Protein AF-A0A2N0NQH2-F1 (afdb_monomer_lite)

Structure (mmCIF, N/CA/C/O backbone):
data_AF-A0A2N0NQH2-F1
#
_entry.id   AF-A0A2N0NQH2-F1
#
loop_
_atom_site.group_PDB
_atom_site.id
_atom_site.type_symbol
_atom_site.label_atom_id
_atom_site.label_alt_id
_atom_site.label_comp_id
_atom_site.label_asym_id
_atom_site.label_entity_id
_atom_site.label_seq_id
_atom_site.pdbx_PDB_ins_code
_atom_site.Cartn_x
_atom_site.Cartn_y
_atom_site.Cartn_z
_atom_site.occupancy
_atom_site.B_iso_or_equiv
_atom_site.auth_seq_id
_atom_site.auth_comp_id
_atom_site.auth_asym_id
_atom_site.auth_atom_id
_atom_site.pdbx_PDB_model_num
ATOM 1 N N . MET A 1 1 ? 4.386 10.283 -20.785 1.00 58.44 1 MET A N 1
ATOM 2 C CA . MET A 1 1 ? 3.524 10.180 -19.587 1.00 58.44 1 MET A CA 1
ATOM 3 C C . MET A 1 1 ? 4.101 11.120 -18.541 1.00 58.44 1 MET A C 1
ATOM 5 O O . MET A 1 1 ? 5.302 11.043 -18.322 1.00 58.44 1 MET A O 1
ATOM 9 N N . TYR A 1 2 ? 3.317 12.039 -17.970 1.00 72.25 2 TYR A N 1
ATOM 10 C CA . TYR A 1 2 ? 3.808 12.890 -16.878 1.00 72.25 2 TYR A CA 1
ATOM 11 C C . TYR A 1 2 ? 3.904 12.069 -15.588 1.00 72.25 2 TYR A C 1
ATOM 13 O O . TYR A 1 2 ? 3.064 11.202 -15.355 1.00 72.25 2 TYR A O 1
ATOM 21 N N . TRP A 1 3 ? 4.909 12.346 -14.755 1.00 68.00 3 TRP A N 1
ATOM 22 C CA . TRP A 1 3 ? 5.154 11.607 -13.510 1.00 68.00 3 TRP A CA 1
ATOM 23 C C . TRP A 1 3 ? 3.918 11.568 -12.599 1.00 68.00 3 TRP A C 1
ATOM 25 O O . TRP A 1 3 ? 3.454 10.492 -12.241 1.00 68.00 3 TRP A O 1
ATOM 35 N N . GLN A 1 4 ? 3.284 12.721 -12.371 1.00 75.88 4 GLN A N 1
ATOM 36 C CA . GLN A 1 4 ? 2.047 12.823 -11.582 1.00 75.88 4 GLN A CA 1
ATOM 37 C C . GLN A 1 4 ? 0.885 11.995 -12.153 1.00 75.88 4 GLN A C 1
ATOM 39 O O . GLN A 1 4 ? 0.034 11.510 -11.405 1.00 75.88 4 GLN A O 1
ATOM 44 N N . SER A 1 5 ? 0.835 11.804 -13.476 1.00 83.94 5 SER A N 1
ATOM 45 C CA . SER A 1 5 ? -0.167 10.936 -14.104 1.00 83.94 5 SER A CA 1
ATOM 46 C C . SER A 1 5 ? 0.077 9.466 -13.775 1.00 83.94 5 SER A C 1
ATOM 48 O O . SER A 1 5 ? -0.884 8.716 -13.635 1.00 83.94 5 SER A O 1
ATOM 50 N N . TRP A 1 6 ? 1.339 9.055 -13.627 1.00 86.69 6 TRP A N 1
ATOM 51 C CA . TRP A 1 6 ? 1.691 7.693 -13.238 1.00 86.69 6 TRP A CA 1
ATOM 52 C C . TRP A 1 6 ? 1.373 7.422 -11.763 1.00 86.69 6 TRP A C 1
ATOM 54 O O . TRP A 1 6 ? 0.714 6.431 -11.466 1.00 86.69 6 TRP A O 1
ATOM 64 N N . GLU A 1 7 ? 1.717 8.341 -10.858 1.00 90.62 7 GLU A N 1
ATOM 65 C CA . GLU A 1 7 ? 1.366 8.235 -9.430 1.00 90.62 7 GLU A CA 1
ATOM 66 C C . GLU A 1 7 ? -0.152 8.147 -9.231 1.00 90.62 7 GLU A C 1
ATOM 68 O O . GLU A 1 7 ? -0.666 7.285 -8.515 1.00 90.62 7 GLU A O 1
ATOM 73 N N . THR A 1 8 ? -0.888 8.998 -9.951 1.00 92.12 8 THR A N 1
ATOM 74 C CA . THR A 1 8 ? -2.353 8.988 -9.944 1.00 92.12 8 THR A CA 1
ATOM 75 C C . THR A 1 8 ? -2.903 7.686 -10.520 1.00 92.12 8 THR A C 1
ATOM 77 O O . THR A 1 8 ? -3.860 7.139 -9.973 1.00 92.12 8 THR A O 1
ATOM 80 N N . PHE A 1 9 ? -2.317 7.161 -11.599 1.00 91.81 9 PHE A N 1
ATOM 81 C CA . PHE A 1 9 ? -2.718 5.871 -12.158 1.00 91.81 9 PHE A CA 1
ATOM 82 C C . PHE A 1 9 ? -2.536 4.741 -11.144 1.00 91.81 9 PHE A C 1
ATOM 84 O O . PHE A 1 9 ? -3.466 3.968 -10.942 1.00 91.81 9 PHE A O 1
ATOM 91 N N . VAL A 1 10 ? -1.381 4.662 -10.478 1.00 92.75 10 VAL A N 1
ATOM 92 C CA . VAL A 1 10 ? -1.093 3.619 -9.483 1.00 92.75 10 VAL A CA 1
ATOM 93 C C . VAL A 1 10 ? -2.084 3.675 -8.320 1.00 92.75 10 VAL A C 1
ATOM 95 O O . VAL A 1 10 ? -2.641 2.644 -7.938 1.00 92.75 10 VAL A O 1
ATOM 98 N N . ALA A 1 11 ? -2.388 4.875 -7.818 1.00 95.88 11 ALA A N 1
ATOM 99 C CA . ALA A 1 11 ? -3.385 5.041 -6.766 1.00 95.88 11 ALA A CA 1
ATOM 100 C C . ALA A 1 11 ? -4.794 4.606 -7.216 1.00 95.88 11 ALA A C 1
ATOM 102 O O . ALA A 1 11 ? -5.492 3.896 -6.489 1.00 95.88 11 ALA A O 1
ATOM 103 N N . ASN A 1 12 ? -5.197 4.979 -8.437 1.00 96.06 12 ASN A N 1
ATOM 104 C CA . ASN A 1 12 ? -6.470 4.547 -9.022 1.00 96.06 12 ASN A CA 1
ATOM 105 C C . ASN A 1 12 ? -6.514 3.043 -9.286 1.00 96.06 12 ASN A C 1
ATOM 107 O O . ASN A 1 12 ? -7.562 2.435 -9.100 1.00 96.06 12 ASN A O 1
ATOM 111 N N . TYR A 1 13 ? -5.399 2.433 -9.684 1.00 94.00 13 TYR A N 1
ATOM 112 C CA . TYR A 1 13 ? -5.308 0.994 -9.884 1.00 94.00 13 TYR A CA 1
ATOM 113 C C . TYR A 1 13 ? -5.584 0.241 -8.578 1.00 94.00 13 TYR A C 1
ATOM 115 O O . TYR A 1 13 ? -6.412 -0.669 -8.575 1.00 94.00 13 TYR A O 1
ATOM 123 N N . ASP A 1 14 ? -4.958 0.637 -7.463 1.00 95.94 14 ASP A N 1
ATOM 124 C CA . ASP A 1 14 ? -5.184 -0.030 -6.174 1.00 95.94 14 ASP A CA 1
ATOM 125 C C . ASP A 1 14 ? -6.637 0.139 -5.688 1.00 95.94 14 ASP A C 1
ATOM 127 O O . ASP A 1 14 ? -7.304 -0.837 -5.317 1.00 95.94 14 ASP A O 1
ATOM 131 N N . ALA A 1 15 ? -7.176 1.360 -5.776 1.00 97.88 15 ALA A N 1
ATOM 132 C CA . ALA A 1 15 ? -8.573 1.627 -5.440 1.00 97.88 15 ALA A CA 1
ATOM 133 C C . ALA A 1 15 ? -9.537 0.806 -6.315 1.00 97.88 15 ALA A C 1
ATOM 135 O O . ALA A 1 15 ? -10.421 0.123 -5.797 1.00 97.88 15 ALA A O 1
ATOM 136 N N . PHE A 1 16 ? -9.329 0.793 -7.635 1.00 96.44 16 PHE A N 1
ATOM 137 C CA . PHE A 1 16 ? -10.148 0.033 -8.578 1.00 96.44 16 PHE A CA 1
ATOM 138 C C . PHE A 1 16 ? -10.116 -1.469 -8.291 1.00 96.44 16 PHE A C 1
ATOM 140 O O . PHE A 1 16 ? -11.172 -2.089 -8.184 1.00 96.44 16 PHE A O 1
ATOM 147 N N . ARG A 1 17 ? -8.925 -2.065 -8.135 1.00 95.12 17 ARG A N 1
ATOM 148 C CA . ARG A 1 17 ? -8.773 -3.501 -7.843 1.00 95.12 17 ARG A CA 1
ATOM 149 C C . ARG A 1 17 ? -9.457 -3.879 -6.535 1.00 95.12 17 ARG A C 1
ATOM 151 O O . ARG A 1 17 ? -10.159 -4.886 -6.491 1.00 95.12 17 ARG A O 1
ATOM 158 N N . THR A 1 18 ? -9.292 -3.057 -5.501 1.00 97.56 18 THR A N 1
ATOM 159 C CA . THR A 1 18 ? -9.941 -3.253 -4.200 1.00 97.56 18 THR A CA 1
ATOM 160 C C . THR A 1 18 ? -11.460 -3.222 -4.337 1.00 97.56 18 THR A C 1
ATOM 162 O O . THR A 1 18 ? -12.135 -4.184 -3.974 1.00 97.56 18 THR A O 1
ATOM 165 N N . ASN A 1 19 ? -11.997 -2.157 -4.931 1.00 98.19 19 ASN A N 1
ATOM 166 C CA . ASN A 1 19 ? -13.440 -1.960 -5.056 1.00 98.19 19 ASN A CA 1
ATOM 167 C C . ASN A 1 19 ? -14.078 -2.998 -5.990 1.00 98.19 19 ASN A C 1
ATOM 169 O O . ASN A 1 19 ? -15.216 -3.407 -5.772 1.00 98.19 19 ASN A O 1
ATOM 173 N N . LEU A 1 20 ? -13.350 -3.473 -7.004 1.00 97.12 20 LEU A N 1
ATOM 174 C CA . LEU A 1 20 ? -13.797 -4.563 -7.867 1.00 97.12 20 LEU A CA 1
ATOM 175 C C . LEU A 1 20 ? -13.951 -5.873 -7.085 1.00 97.12 20 LEU A C 1
ATOM 177 O O . LEU A 1 20 ? -14.968 -6.541 -7.232 1.00 97.12 20 LEU A O 1
ATOM 181 N N . LEU A 1 21 ? -12.984 -6.233 -6.234 1.00 97.44 21 LEU A N 1
ATOM 182 C CA . LEU A 1 21 ? -13.085 -7.440 -5.405 1.00 97.44 21 LEU A CA 1
ATOM 183 C C . LEU A 1 21 ? -14.262 -7.356 -4.423 1.00 97.44 21 LEU A C 1
ATOM 185 O O . LEU A 1 21 ? -14.977 -8.344 -4.263 1.00 97.44 21 LEU A O 1
ATOM 189 N N . ILE A 1 22 ? -14.509 -6.177 -3.843 1.00 98.06 22 ILE A N 1
ATOM 190 C CA . ILE A 1 22 ? -15.685 -5.923 -2.995 1.00 98.06 22 ILE A CA 1
ATOM 191 C C . ILE A 1 22 ? -16.978 -6.126 -3.788 1.00 98.06 22 ILE A C 1
ATOM 193 O O . ILE A 1 22 ? -17.877 -6.827 -3.332 1.00 98.06 22 ILE A O 1
ATOM 197 N N . LYS A 1 23 ? -17.068 -5.578 -5.008 1.00 98.00 23 LYS A N 1
ATOM 198 C CA . LYS A 1 23 ? -18.230 -5.779 -5.894 1.00 98.00 23 LYS A CA 1
ATOM 199 C C . LYS A 1 23 ? -18.434 -7.241 -6.295 1.00 98.00 23 LYS A C 1
ATOM 201 O O . LYS A 1 23 ? -19.562 -7.640 -6.554 1.00 98.00 23 LYS A O 1
ATOM 206 N N . CYS A 1 24 ? -17.371 -8.041 -6.306 1.00 97.44 24 CYS A N 1
ATOM 207 C CA . CYS A 1 24 ? -17.444 -9.493 -6.469 1.00 97.44 24 CYS A CA 1
ATOM 208 C C . CYS A 1 24 ? -17.825 -10.241 -5.173 1.00 97.44 24 CYS A C 1
ATOM 210 O O . CYS A 1 24 ? -17.762 -11.468 -5.152 1.00 97.44 24 CYS A O 1
ATOM 212 N N . GLY A 1 25 ? -18.188 -9.536 -4.097 1.00 97.75 25 GLY A N 1
ATOM 213 C CA . GLY A 1 25 ? -18.639 -10.116 -2.831 1.00 97.75 25 GLY A CA 1
ATOM 214 C C . GLY A 1 25 ? -17.521 -10.528 -1.872 1.00 97.75 25 GLY A C 1
ATOM 215 O O . GLY A 1 25 ? -17.788 -11.263 -0.926 1.00 97.75 25 GLY A O 1
ATOM 216 N N . LYS A 1 26 ? -16.269 -10.102 -2.097 1.00 98.12 26 LYS A N 1
ATOM 217 C CA . LYS A 1 26 ? -15.165 -10.409 -1.177 1.00 98.12 26 LYS A CA 1
ATOM 218 C C . LYS A 1 26 ? -15.071 -9.390 -0.043 1.00 98.12 26 LYS A C 1
ATOM 220 O O . LYS A 1 26 ? -15.090 -8.186 -0.280 1.00 98.12 26 LYS A O 1
ATOM 225 N N . GLU A 1 27 ? -14.855 -9.887 1.171 1.00 97.81 27 GLU A N 1
ATOM 226 C CA . GLU A 1 27 ? -14.571 -9.072 2.364 1.00 97.81 27 GLU A CA 1
ATOM 227 C C . GLU A 1 27 ? -13.065 -8.942 2.647 1.00 97.81 27 GLU A C 1
ATOM 229 O O . GLU A 1 27 ? -12.618 -8.002 3.305 1.00 97.81 27 GLU A O 1
ATOM 234 N N . SER A 1 28 ? -12.263 -9.873 2.130 1.00 97.81 28 SER A N 1
ATOM 235 C CA . SER A 1 28 ? -10.810 -9.907 2.266 1.00 97.81 28 SER A CA 1
ATOM 236 C C . SER A 1 28 ? -10.139 -10.366 0.972 1.00 97.81 28 SER A C 1
ATOM 238 O O . SER A 1 28 ? -10.772 -10.929 0.074 1.00 97.81 28 SER A O 1
ATOM 240 N N . ALA A 1 29 ? -8.840 -10.101 0.859 1.00 97.50 29 ALA A N 1
ATOM 241 C CA . ALA A 1 29 ? -8.010 -10.646 -0.207 1.00 97.50 29 ALA A CA 1
ATOM 242 C C . ALA A 1 29 ? -6.554 -10.775 0.237 1.00 97.50 29 ALA A C 1
ATOM 244 O O . ALA A 1 29 ? -6.058 -9.983 1.046 1.00 97.50 29 ALA A O 1
ATOM 245 N N . ARG A 1 30 ? -5.840 -11.741 -0.342 1.00 97.12 30 ARG A N 1
ATOM 246 C CA . ARG A 1 30 ? -4.378 -11.804 -0.247 1.00 97.12 30 ARG A CA 1
ATOM 247 C C . ARG A 1 30 ? -3.737 -10.688 -1.066 1.00 97.12 30 ARG A C 1
ATOM 249 O O . ARG A 1 30 ? -4.285 -10.251 -2.081 1.00 97.12 30 ARG A O 1
ATOM 256 N N . LEU A 1 31 ? -2.529 -10.267 -0.688 1.00 96.94 31 LEU A N 1
ATOM 257 C CA . LEU A 1 31 ? -1.768 -9.303 -1.493 1.00 96.94 31 LEU A CA 1
ATOM 258 C C . LEU A 1 31 ? -1.501 -9.821 -2.912 1.00 96.94 31 LEU A C 1
ATOM 260 O O . LEU A 1 31 ? -1.540 -9.035 -3.852 1.00 96.94 31 LEU A O 1
ATOM 264 N N . SER A 1 32 ? -1.322 -11.132 -3.082 1.00 95.44 32 SER A N 1
ATOM 265 C CA . SER A 1 32 ? -1.230 -11.784 -4.399 1.00 95.44 32 SER A CA 1
ATOM 266 C C . SER A 1 32 ? -2.498 -11.667 -5.258 1.00 95.44 32 SER A C 1
ATOM 268 O O . SER A 1 32 ? -2.408 -11.691 -6.485 1.00 95.44 32 SER A O 1
ATOM 270 N N . GLU A 1 33 ? -3.679 -11.517 -4.653 1.00 95.00 33 GLU A N 1
ATOM 271 C CA . GLU A 1 33 ? -4.944 -11.320 -5.373 1.00 95.00 33 GLU A CA 1
ATOM 272 C C . GLU A 1 33 ? -5.182 -9.841 -5.718 1.00 95.00 33 GLU A C 1
ATOM 274 O O . GLU A 1 33 ? -5.645 -9.516 -6.822 1.00 95.00 33 GLU A O 1
ATOM 279 N N . LEU A 1 34 ? -4.841 -8.938 -4.789 1.00 94.44 34 LEU A N 1
ATOM 280 C CA . LEU A 1 34 ? -4.889 -7.487 -5.002 1.00 94.44 34 LEU A CA 1
ATOM 281 C C . LEU A 1 34 ? -3.919 -7.072 -6.116 1.00 94.44 34 LEU A C 1
ATOM 283 O O . LEU A 1 34 ? -4.319 -6.433 -7.094 1.00 94.44 34 LEU A O 1
ATOM 287 N N . TYR A 1 35 ? -2.672 -7.527 -6.008 1.00 93.19 35 TYR A N 1
ATOM 288 C CA . TYR A 1 35 ? -1.571 -7.258 -6.927 1.00 93.19 35 TYR A CA 1
ATOM 289 C C . TYR A 1 35 ? -1.274 -8.491 -7.782 1.00 93.19 35 TYR A C 1
ATOM 291 O O . TYR A 1 35 ? -0.248 -9.157 -7.641 1.00 93.19 35 TYR A O 1
ATOM 299 N N . ARG A 1 36 ? -2.218 -8.828 -8.665 1.00 89.38 36 ARG A N 1
ATOM 300 C CA . ARG A 1 36 ? -2.161 -10.061 -9.459 1.00 89.38 36 ARG A CA 1
ATOM 301 C C . ARG A 1 36 ? -0.852 -10.178 -10.247 1.00 89.38 36 ARG A C 1
ATOM 303 O O . ARG A 1 36 ? -0.494 -9.289 -11.012 1.00 89.38 36 ARG A O 1
ATOM 310 N N . GLY A 1 37 ? -0.176 -11.315 -10.086 1.00 87.19 37 GLY A N 1
ATOM 311 C CA . GLY A 1 37 ? 1.078 -11.623 -10.780 1.00 87.19 37 GLY A CA 1
ATOM 312 C C . GLY A 1 37 ? 2.300 -10.863 -10.257 1.00 87.19 37 GLY A C 1
ATOM 313 O O . GLY A 1 37 ? 3.350 -10.920 -10.890 1.00 87.19 37 GLY A O 1
ATOM 314 N N . THR A 1 38 ? 2.176 -10.156 -9.129 1.00 90.88 38 THR A N 1
ATOM 315 C CA . THR A 1 38 ? 3.311 -9.485 -8.493 1.00 90.88 38 THR A CA 1
ATOM 316 C C . THR A 1 38 ? 4.369 -10.497 -8.050 1.00 90.88 38 THR A C 1
ATOM 318 O O . THR A 1 38 ? 4.054 -11.585 -7.567 1.00 90.88 38 THR A O 1
ATOM 321 N N . HIS A 1 39 ? 5.633 -10.110 -8.172 1.00 92.56 39 HIS A N 1
ATOM 322 C CA . HIS A 1 39 ? 6.774 -10.853 -7.647 1.00 92.56 39 HIS A CA 1
ATOM 323 C C . HIS A 1 39 ? 7.050 -10.426 -6.205 1.00 92.56 39 HIS A C 1
ATOM 325 O O . HIS A 1 39 ? 6.882 -9.256 -5.866 1.00 92.56 39 HIS A O 1
ATOM 331 N N . GLY A 1 40 ? 7.473 -11.362 -5.360 1.00 94.69 40 GLY A N 1
ATOM 332 C CA . GLY A 1 40 ? 7.744 -11.131 -3.944 1.00 94.69 40 GLY A CA 1
ATOM 333 C C . GLY A 1 40 ? 7.889 -12.446 -3.188 1.00 94.69 40 GLY A C 1
ATOM 334 O O . GLY A 1 40 ? 7.708 -13.522 -3.760 1.00 94.69 40 GLY A O 1
ATOM 335 N N . THR A 1 41 ? 8.190 -12.373 -1.894 1.00 95.69 41 THR A N 1
ATOM 336 C CA . THR A 1 41 ? 8.255 -13.579 -1.061 1.00 95.69 41 THR A CA 1
ATOM 337 C C . THR A 1 41 ? 6.861 -14.157 -0.827 1.00 95.69 41 THR A C 1
ATOM 339 O O . THR A 1 41 ? 5.887 -13.418 -0.655 1.00 95.69 41 THR A O 1
ATOM 342 N N . GLN A 1 42 ? 6.764 -15.487 -0.748 1.00 95.00 42 GLN A N 1
ATOM 343 C CA . GLN A 1 42 ? 5.493 -16.175 -0.497 1.00 95.00 42 GLN A CA 1
ATOM 344 C C . GLN A 1 42 ? 4.828 -15.683 0.800 1.00 95.00 42 GLN A C 1
ATOM 346 O O . GLN A 1 42 ? 3.635 -15.396 0.821 1.00 95.00 42 GLN A O 1
ATOM 351 N N . SER A 1 43 ? 5.622 -15.463 1.855 1.00 94.50 43 SER A N 1
ATOM 352 C CA . SER A 1 43 ? 5.134 -14.930 3.131 1.00 94.50 43 SER A CA 1
ATOM 353 C C . SER A 1 43 ? 4.480 -13.555 3.015 1.00 94.50 43 SER A C 1
ATOM 355 O O . SER A 1 43 ? 3.550 -13.270 3.761 1.00 94.50 43 SER A O 1
ATOM 357 N N . THR A 1 44 ? 4.957 -12.693 2.111 1.00 96.00 44 THR A N 1
ATOM 358 C CA . THR A 1 44 ? 4.357 -11.373 1.878 1.00 96.00 44 THR A CA 1
ATOM 359 C C . THR A 1 44 ? 3.144 -11.479 0.956 1.00 96.00 44 THR A C 1
ATOM 361 O O . THR A 1 44 ? 2.124 -10.848 1.221 1.00 96.00 44 THR A O 1
ATOM 364 N N . LEU A 1 45 ? 3.211 -12.315 -0.082 1.00 96.31 45 LEU A N 1
ATOM 365 C CA . LEU A 1 45 ? 2.103 -12.578 -1.008 1.00 96.31 45 LEU A CA 1
ATOM 366 C C . LEU A 1 45 ? 0.866 -13.174 -0.320 1.00 96.31 45 LEU A C 1
ATOM 368 O O . LEU A 1 45 ? -0.259 -12.884 -0.738 1.00 96.31 45 LEU A O 1
ATOM 372 N N . ASP A 1 46 ? 1.073 -13.977 0.725 1.00 95.62 46 ASP A N 1
ATOM 373 C CA . ASP A 1 46 ? 0.018 -14.620 1.513 1.00 95.62 46 ASP A CA 1
ATOM 374 C C . ASP A 1 46 ? -0.574 -13.731 2.613 1.00 95.62 46 ASP A C 1
ATOM 376 O O . ASP A 1 46 ? -1.521 -14.143 3.286 1.00 95.62 46 ASP A O 1
ATOM 380 N N . ILE A 1 47 ? -0.069 -12.504 2.801 1.00 95.50 47 ILE A N 1
ATOM 381 C CA . ILE A 1 47 ? -0.681 -11.559 3.739 1.00 95.50 47 ILE A CA 1
ATOM 382 C C . ILE A 1 47 ? -2.103 -11.260 3.265 1.00 95.50 47 ILE A C 1
ATOM 384 O O . ILE A 1 47 ? -2.317 -10.700 2.191 1.00 95.50 47 ILE A O 1
ATOM 388 N N . GLU A 1 48 ? -3.073 -11.612 4.101 1.00 96.56 48 GLU A N 1
ATOM 389 C CA . GLU A 1 48 ? -4.486 -11.362 3.859 1.00 96.56 48 GLU A CA 1
ATOM 390 C C . GLU A 1 48 ? -4.946 -10.092 4.575 1.00 96.56 48 GLU A C 1
ATOM 392 O O . GLU A 1 48 ? -4.685 -9.892 5.771 1.00 96.56 48 GLU A O 1
ATOM 397 N N . VAL A 1 49 ? -5.644 -9.231 3.839 1.00 96.94 49 VAL A N 1
ATOM 398 C CA . VAL A 1 49 ? -6.143 -7.945 4.325 1.00 96.94 49 VAL A CA 1
ATOM 399 C C . VAL A 1 49 ? -7.640 -7.810 4.128 1.00 96.94 49 VAL A C 1
ATOM 401 O O . VAL A 1 49 ? -8.195 -8.294 3.145 1.00 96.94 49 VAL A O 1
ATOM 404 N N . GLU A 1 50 ? -8.277 -7.116 5.064 1.00 97.31 50 GLU A N 1
ATOM 405 C CA . GLU A 1 50 ? -9.667 -6.689 4.939 1.00 97.31 50 GLU A CA 1
ATOM 406 C C . GLU A 1 50 ? -9.790 -5.679 3.795 1.00 97.31 50 GLU A C 1
ATOM 408 O O . GLU A 1 50 ? -8.955 -4.776 3.639 1.00 97.31 50 GLU A O 1
ATOM 413 N N . LEU A 1 51 ? -10.841 -5.838 2.998 1.00 97.62 51 LEU A N 1
ATOM 414 C CA . LEU A 1 51 ? -11.198 -4.917 1.938 1.00 97.62 51 LEU A CA 1
ATOM 415 C C . LEU A 1 51 ? -12.123 -3.842 2.505 1.00 97.62 51 LEU A C 1
ATOM 417 O O . LEU A 1 51 ? -13.118 -4.120 3.168 1.00 97.62 51 LEU A O 1
ATOM 421 N N . LYS A 1 52 ? -11.775 -2.591 2.227 1.00 96.62 52 LYS A N 1
ATOM 422 C CA . LYS A 1 52 ? -12.627 -1.426 2.438 1.00 96.62 52 LYS A CA 1
ATOM 423 C C . LYS A 1 52 ? -12.767 -0.708 1.115 1.00 96.62 52 LYS A C 1
ATOM 425 O O . LYS A 1 52 ? -11.826 -0.734 0.326 1.00 96.62 52 LYS A O 1
ATOM 430 N N . GLU A 1 53 ? -13.911 -0.080 0.885 1.00 97.25 53 GLU A N 1
ATOM 431 C CA . GLU A 1 53 ? -14.061 0.778 -0.282 1.00 97.25 53 GLU A CA 1
ATOM 432 C C . GLU A 1 53 ? -13.054 1.929 -0.196 1.00 97.25 53 GLU A C 1
ATOM 434 O O . GLU A 1 53 ? -12.893 2.554 0.855 1.00 97.25 53 GLU A O 1
ATOM 439 N N . LEU A 1 54 ? -12.327 2.146 -1.291 1.00 97.81 54 LEU A N 1
ATOM 440 C CA . LEU A 1 54 ? -11.265 3.138 -1.372 1.00 97.81 54 LEU A CA 1
ATOM 441 C C . LEU A 1 54 ? -11.627 4.238 -2.360 1.00 97.81 54 LEU A C 1
ATOM 443 O O . LEU A 1 54 ? -11.983 3.965 -3.509 1.00 97.81 54 LEU A O 1
ATOM 447 N N . SER A 1 55 ? -11.430 5.480 -1.933 1.00 96.69 55 SER A N 1
ATOM 448 C CA . SER A 1 55 ? -11.295 6.637 -2.817 1.00 96.69 55 SER A CA 1
ATOM 449 C C . SER A 1 55 ? -9.825 7.001 -3.031 1.00 96.69 55 SER A C 1
ATOM 451 O O . SER A 1 55 ? -8.939 6.565 -2.297 1.00 96.69 55 SER A O 1
ATOM 453 N N . VAL A 1 56 ? -9.548 7.809 -4.055 1.00 96.75 56 VAL A N 1
ATOM 454 C CA . VAL A 1 56 ? -8.211 8.360 -4.307 1.00 96.75 56 VAL A CA 1
ATOM 455 C C . VAL A 1 56 ? -8.208 9.841 -3.966 1.00 96.75 56 VAL A C 1
ATOM 457 O O . VAL A 1 56 ? -9.104 10.577 -4.381 1.00 96.75 56 VAL A O 1
ATOM 460 N N . CYS A 1 57 ? -7.182 10.299 -3.255 1.00 94.19 57 CYS A N 1
ATOM 461 C CA . CYS A 1 57 ? -6.967 11.722 -3.013 1.00 94.19 57 CYS A CA 1
ATOM 462 C C . CYS A 1 57 ? -5.487 12.098 -3.137 1.00 94.19 57 CYS A C 1
ATOM 464 O O . CYS A 1 57 ? -4.599 11.253 -3.056 1.00 94.19 57 CYS A O 1
ATOM 466 N N . CYS A 1 58 ? -5.222 13.384 -3.362 1.00 94.12 58 CYS A N 1
ATOM 467 C CA . CYS A 1 58 ? -3.867 13.923 -3.440 1.00 94.12 58 CYS A CA 1
ATOM 468 C C . CYS A 1 58 ? -3.593 14.778 -2.208 1.00 94.12 58 CYS A C 1
ATOM 470 O O . CYS A 1 58 ? -4.303 15.762 -1.982 1.00 94.12 58 CYS A O 1
ATOM 472 N N . ALA A 1 59 ? -2.554 14.431 -1.456 1.00 94.31 59 ALA A N 1
ATOM 473 C CA . ALA A 1 59 ? -2.097 15.224 -0.330 1.00 94.31 59 ALA A CA 1
ATOM 474 C C . ALA A 1 59 ? -1.368 16.490 -0.805 1.00 94.31 59 ALA A C 1
ATOM 476 O O . ALA A 1 59 ? -0.623 16.478 -1.786 1.00 94.31 59 ALA A O 1
ATOM 477 N N . LYS A 1 60 ? -1.568 17.596 -0.084 1.00 91.94 60 LYS A N 1
ATOM 478 C CA . LYS A 1 60 ? -0.797 18.831 -0.274 1.00 91.94 60 LYS A CA 1
ATOM 479 C C . LYS A 1 60 ? 0.578 18.739 0.395 1.00 91.94 60 LYS A C 1
ATOM 481 O O . LYS A 1 60 ? 1.557 19.255 -0.135 1.00 91.94 60 LYS A O 1
ATOM 486 N N . GLN A 1 61 ? 0.641 18.113 1.567 1.00 92.50 61 GLN A N 1
ATOM 487 C CA . GLN A 1 61 ? 1.858 17.929 2.354 1.00 92.50 61 GLN A CA 1
ATOM 488 C C . GLN A 1 61 ? 2.611 16.667 1.920 1.00 92.50 61 GLN A C 1
ATOM 490 O O . GLN A 1 61 ? 2.030 15.727 1.379 1.00 92.50 61 GLN A O 1
ATOM 495 N N . GLN A 1 62 ? 3.908 16.635 2.216 1.00 90.12 62 GLN A N 1
ATOM 496 C CA . GLN A 1 62 ? 4.752 15.463 2.011 1.00 90.12 62 GLN A CA 1
ATOM 497 C C . GLN A 1 62 ? 4.647 14.531 3.222 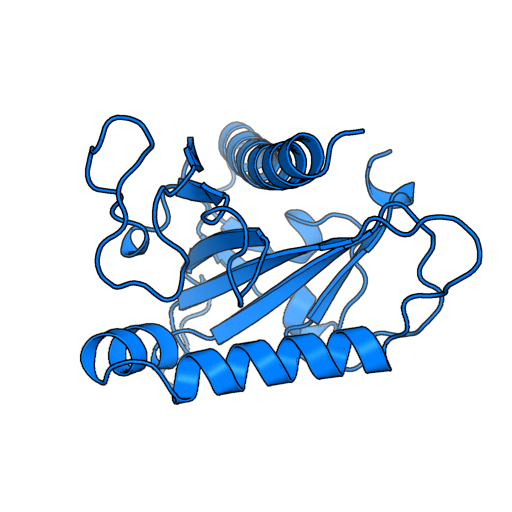1.00 90.12 62 GLN A C 1
ATOM 499 O O . GLN A 1 62 ? 4.945 14.914 4.352 1.00 90.12 62 GLN A O 1
ATOM 504 N N . PHE A 1 63 ? 4.227 13.294 2.990 1.00 87.62 63 PHE A N 1
ATOM 505 C CA . PHE A 1 63 ? 4.261 12.225 3.980 1.00 87.62 63 PHE A CA 1
ATOM 506 C C . PHE A 1 63 ? 5.726 11.776 4.190 1.00 87.62 63 PHE A C 1
ATOM 508 O O . PHE A 1 63 ? 6.452 11.678 3.195 1.00 87.62 63 PHE A O 1
ATOM 515 N N . PRO A 1 64 ? 6.199 11.485 5.426 1.00 87.12 64 PRO A N 1
ATOM 516 C CA . PRO A 1 64 ? 5.441 11.266 6.660 1.00 87.12 64 PRO A CA 1
ATOM 517 C C . PRO A 1 64 ? 4.931 12.571 7.275 1.00 87.12 64 PRO A C 1
ATOM 519 O O . PRO A 1 64 ? 5.724 13.424 7.658 1.00 87.12 64 PRO A O 1
ATOM 522 N N . CYS A 1 65 ? 3.618 12.687 7.468 1.00 87.06 65 CYS A N 1
ATOM 523 C CA . CYS A 1 65 ? 3.006 13.809 8.172 1.00 87.06 65 CYS A CA 1
ATOM 524 C C . CYS A 1 65 ? 1.831 13.317 9.023 1.00 87.06 65 CYS A C 1
ATOM 526 O O . CYS A 1 65 ? 1.143 12.366 8.655 1.00 87.06 65 CYS A O 1
ATOM 528 N N . VAL A 1 66 ? 1.620 13.949 10.180 1.00 84.31 66 VAL A N 1
ATOM 529 C CA . VAL A 1 66 ? 0.475 13.639 11.050 1.00 84.31 66 VAL A CA 1
ATOM 530 C C . VAL A 1 66 ? -0.811 14.147 10.409 1.00 84.31 66 VAL A C 1
ATOM 532 O O . VAL A 1 66 ? -1.783 13.402 10.316 1.00 84.31 66 VAL A O 1
ATOM 535 N N . GLU A 1 67 ? -0.788 15.395 9.952 1.00 90.94 67 GLU A N 1
ATOM 536 C CA . GLU A 1 67 ? -1.936 16.091 9.387 1.00 90.94 67 GLU A CA 1
ATOM 537 C C . GLU A 1 67 ? -1.733 16.236 7.883 1.00 90.94 67 GLU A C 1
ATOM 539 O O . GLU A 1 67 ? -0.800 16.894 7.417 1.00 90.94 67 GLU A O 1
ATOM 544 N N . LEU A 1 68 ? -2.596 15.575 7.122 1.00 92.69 68 LEU A N 1
ATOM 545 C CA . LEU A 1 68 ? -2.636 15.680 5.673 1.00 92.69 68 LEU A CA 1
ATOM 546 C C . LEU A 1 68 ? -3.922 16.387 5.283 1.00 92.69 68 LEU A C 1
ATOM 548 O O . LEU A 1 68 ? -4.978 16.108 5.845 1.00 92.69 68 LEU A O 1
ATOM 552 N N . THR A 1 69 ? -3.835 17.274 4.303 1.00 94.69 69 THR A N 1
ATOM 553 C CA . THR A 1 69 ? -4.998 17.895 3.683 1.00 94.69 69 THR A CA 1
ATOM 554 C C . THR A 1 69 ? -4.978 17.673 2.184 1.00 94.69 69 THR A C 1
ATOM 556 O O . THR A 1 69 ? -3.909 17.579 1.573 1.00 94.69 69 THR A O 1
ATOM 559 N N . ASP A 1 70 ? -6.156 17.641 1.574 1.00 92.56 70 ASP A N 1
ATOM 560 C CA . ASP A 1 70 ? -6.282 17.594 0.123 1.00 92.56 70 ASP A CA 1
ATOM 561 C C . ASP A 1 70 ? -5.977 18.963 -0.523 1.00 92.56 70 ASP A C 1
ATOM 563 O O . ASP A 1 70 ? -5.655 19.955 0.144 1.00 92.56 70 ASP A O 1
ATOM 567 N N . LYS A 1 71 ? -6.093 19.040 -1.853 1.00 87.25 71 LYS A N 1
ATOM 568 C CA . LYS A 1 71 ? -5.909 20.290 -2.615 1.00 87.25 71 LYS A CA 1
ATOM 569 C C . LYS A 1 71 ? -6.938 21.381 -2.278 1.00 87.25 71 LYS A C 1
ATOM 571 O O . LYS A 1 71 ? -6.675 22.549 -2.547 1.00 87.25 71 LYS A O 1
ATOM 576 N N . LYS A 1 72 ? -8.087 21.015 -1.704 1.00 90.94 72 LYS A N 1
ATOM 577 C CA . LYS A 1 72 ? -9.144 21.924 -1.236 1.00 90.94 72 LYS A CA 1
ATOM 578 C C . LYS A 1 72 ? -8.992 22.271 0.254 1.00 90.94 72 LYS A C 1
ATOM 580 O O . LYS A 1 72 ? -9.826 22.986 0.791 1.00 90.94 72 LYS A O 1
ATOM 585 N N . SER A 1 73 ? -7.908 21.831 0.897 1.00 91.56 73 SER A N 1
ATOM 586 C CA . SER A 1 73 ? -7.629 21.998 2.329 1.00 91.56 73 SER A CA 1
ATOM 587 C C . SER A 1 73 ? -8.576 21.232 3.264 1.00 91.56 73 SER A C 1
ATOM 589 O O . SER A 1 73 ? -8.647 21.546 4.450 1.00 91.56 73 SER A O 1
ATOM 591 N N . ASN A 1 74 ? -9.260 20.196 2.772 1.00 93.69 74 ASN A N 1
ATOM 592 C CA . ASN A 1 74 ? -10.002 19.275 3.632 1.00 93.69 74 ASN A CA 1
ATOM 593 C C . ASN A 1 74 ? -9.036 18.301 4.308 1.00 93.69 74 ASN A C 1
ATOM 595 O O . ASN A 1 74 ? -8.106 17.813 3.666 1.00 93.69 74 ASN A O 1
ATOM 599 N N . SER A 1 75 ? -9.272 17.982 5.580 1.00 94.75 75 SER A N 1
ATOM 600 C CA . SER A 1 75 ? -8.467 17.003 6.320 1.00 94.75 75 SER A CA 1
ATOM 601 C C . SER A 1 75 ? -8.606 15.592 5.733 1.00 94.75 75 SER A C 1
ATOM 603 O O . SER A 1 75 ? -9.712 15.142 5.435 1.00 94.75 75 SER A O 1
ATOM 605 N N . ILE A 1 76 ? -7.483 14.887 5.593 1.00 94.19 76 ILE A N 1
ATOM 606 C CA . ILE A 1 76 ? -7.405 13.495 5.142 1.00 94.19 76 ILE A CA 1
ATOM 607 C C . ILE A 1 76 ? -7.089 12.611 6.352 1.00 94.19 76 ILE A C 1
ATOM 609 O O . ILE A 1 76 ? -5.958 12.583 6.845 1.00 94.19 76 ILE A O 1
ATOM 613 N N . ASP A 1 77 ? -8.068 11.816 6.788 1.00 93.62 77 ASP A N 1
ATOM 614 C CA . ASP A 1 77 ? -7.853 10.770 7.793 1.00 93.62 77 ASP A CA 1
ATOM 615 C C . ASP A 1 77 ? -7.274 9.505 7.144 1.00 93.62 77 ASP A C 1
ATOM 617 O O . ASP A 1 77 ? -7.948 8.504 6.889 1.00 93.62 77 ASP A O 1
ATOM 621 N N . TRP A 1 78 ? -5.979 9.565 6.855 1.00 93.06 78 TRP A N 1
ATOM 622 C CA . TRP A 1 78 ? -5.244 8.471 6.227 1.00 93.06 78 TRP A CA 1
ATOM 623 C C . TRP A 1 78 ? -5.164 7.212 7.103 1.00 93.06 78 TRP A C 1
ATOM 625 O O . TRP A 1 78 ? -4.947 6.111 6.595 1.00 93.06 78 TRP A O 1
ATOM 635 N N . VAL A 1 79 ? -5.377 7.341 8.419 1.00 92.88 79 VAL A N 1
ATOM 636 C CA . VAL A 1 79 ? -5.305 6.233 9.380 1.00 92.88 79 VAL A CA 1
ATOM 637 C C . VAL A 1 79 ? -6.497 5.283 9.261 1.00 92.88 79 VAL A C 1
ATOM 639 O O . VAL A 1 79 ? -6.333 4.091 9.539 1.00 92.88 79 VAL A O 1
ATOM 642 N N . LYS A 1 80 ? -7.660 5.766 8.805 1.00 93.00 80 LYS A N 1
ATOM 643 C CA . LYS A 1 80 ? -8.857 4.934 8.583 1.00 93.00 80 LYS A CA 1
ATOM 644 C C . LYS A 1 80 ? -8.695 3.879 7.489 1.00 93.00 80 LYS A C 1
ATOM 646 O O . LYS A 1 80 ? -9.398 2.862 7.530 1.00 93.00 80 LYS A O 1
ATOM 651 N N . GLY A 1 81 ? -7.764 4.099 6.555 1.00 94.38 81 GLY A N 1
ATOM 652 C CA . GLY A 1 81 ? -7.515 3.188 5.436 1.00 94.38 81 GLY A CA 1
ATOM 653 C C . GLY A 1 81 ? -8.639 3.176 4.396 1.00 94.38 81 GLY A C 1
ATOM 654 O O . GLY A 1 81 ? -8.909 2.136 3.816 1.00 94.38 81 GLY A O 1
ATOM 655 N N . GLU A 1 82 ? -9.321 4.309 4.213 1.00 95.75 82 GLU A N 1
ATOM 656 C CA . GLU A 1 82 ? -10.425 4.502 3.248 1.00 95.75 82 GLU A CA 1
ATOM 657 C C . GLU A 1 82 ? -9.968 5.261 1.990 1.00 95.75 82 GLU A C 1
ATOM 659 O O . GLU A 1 82 ? -10.740 5.494 1.066 1.00 95.75 82 GLU A O 1
ATOM 664 N N . ASN A 1 83 ? -8.697 5.668 1.950 1.00 96.25 83 ASN A N 1
ATOM 665 C CA . ASN A 1 83 ? -8.129 6.426 0.847 1.00 96.25 83 ASN A CA 1
ATOM 666 C C . ASN A 1 83 ? -6.787 5.839 0.423 1.00 96.25 83 ASN A C 1
ATOM 668 O O . ASN A 1 83 ? -5.938 5.563 1.275 1.00 96.25 83 ASN A O 1
ATOM 672 N N . VAL A 1 84 ? -6.579 5.734 -0.888 1.00 97.12 84 VAL A N 1
ATOM 673 C CA . VAL A 1 84 ? -5.236 5.671 -1.465 1.00 97.12 84 VAL A CA 1
ATOM 674 C C . VAL A 1 84 ? -4.775 7.102 -1.701 1.00 97.12 84 VAL A C 1
ATOM 676 O O . VAL A 1 84 ? -5.432 7.875 -2.402 1.00 97.12 84 VAL A O 1
ATOM 679 N N . ILE A 1 85 ? -3.666 7.474 -1.075 1.00 96.12 85 ILE A N 1
ATOM 680 C CA . ILE A 1 85 ? -3.212 8.860 -1.024 1.00 96.12 85 ILE A CA 1
ATOM 681 C C . ILE A 1 85 ? -2.004 9.006 -1.927 1.00 96.12 85 ILE A C 1
ATOM 683 O O . ILE A 1 85 ? -0.958 8.431 -1.642 1.00 96.12 85 ILE A O 1
ATOM 687 N N . VAL A 1 86 ? -2.143 9.802 -2.985 1.00 95.25 86 VAL A N 1
ATOM 688 C CA . VAL A 1 86 ? -1.005 10.298 -3.764 1.00 95.25 86 VAL A CA 1
ATOM 689 C C . VAL A 1 86 ? -0.282 11.334 -2.912 1.00 95.25 86 VAL A C 1
ATOM 691 O O . VAL A 1 86 ? -0.904 12.276 -2.408 1.00 95.25 86 VAL A O 1
ATOM 694 N N . ASN A 1 87 ? 1.013 11.132 -2.707 1.00 92.19 87 ASN A N 1
ATOM 695 C CA . ASN A 1 87 ? 1.824 11.951 -1.823 1.00 92.19 87 ASN A CA 1
ATOM 696 C C . ASN A 1 87 ? 2.052 13.356 -2.411 1.00 92.19 87 ASN A C 1
ATOM 698 O O . ASN A 1 87 ? 1.906 13.585 -3.612 1.00 92.19 87 ASN A O 1
ATOM 702 N N . GLY A 1 88 ? 2.395 14.319 -1.555 1.00 85.38 88 GLY A N 1
ATOM 703 C CA . GLY A 1 88 ? 2.725 15.669 -1.997 1.00 85.38 88 GLY A CA 1
ATOM 704 C C . GLY A 1 88 ? 3.956 15.681 -2.906 1.00 85.38 88 GLY A C 1
ATOM 705 O O . GLY A 1 88 ? 4.915 14.939 -2.685 1.00 85.38 88 GLY A O 1
ATOM 706 N N . THR A 1 89 ? 3.947 16.557 -3.914 1.00 80.12 89 THR A N 1
ATOM 707 C CA . THR A 1 89 ? 5.051 16.712 -4.873 1.00 80.12 89 THR A CA 1
ATOM 708 C C . THR A 1 89 ? 6.401 16.839 -4.161 1.00 80.12 89 THR A C 1
ATOM 710 O O . THR A 1 89 ? 6.524 17.553 -3.162 1.00 80.12 89 THR A O 1
ATOM 713 N N . SER A 1 90 ? 7.424 16.176 -4.705 1.00 73.88 90 SER A N 1
ATOM 714 C CA . SER A 1 90 ? 8.799 16.172 -4.182 1.00 73.88 90 SER A CA 1
ATOM 715 C C . SER A 1 90 ? 8.959 15.538 -2.795 1.00 73.88 90 SER A C 1
ATOM 717 O O . SER A 1 90 ? 9.950 15.813 -2.115 1.00 73.88 90 SER A O 1
ATOM 719 N N . ALA A 1 91 ? 8.007 14.711 -2.351 1.00 71.44 91 ALA A N 1
ATOM 720 C CA . ALA A 1 91 ? 8.143 13.988 -1.095 1.00 71.44 91 ALA A CA 1
ATOM 721 C C . ALA A 1 91 ? 9.411 13.124 -1.077 1.00 71.44 91 ALA A C 1
ATOM 723 O O . ALA A 1 91 ? 9.742 12.426 -2.032 1.00 71.44 91 ALA A O 1
ATOM 724 N N . LEU A 1 92 ? 10.105 13.133 0.063 1.00 65.50 92 LEU A N 1
ATOM 725 C CA . LEU A 1 92 ? 11.278 12.282 0.291 1.00 65.50 92 LEU A CA 1
ATOM 726 C C . LEU A 1 92 ? 10.917 10.792 0.421 1.00 65.50 92 LEU A C 1
ATOM 728 O O . LEU A 1 92 ? 11.815 9.940 0.380 1.00 65.50 92 LEU A O 1
ATOM 732 N N . TRP A 1 93 ? 9.629 10.492 0.616 1.00 77.81 93 TRP A N 1
ATOM 733 C CA . TRP A 1 93 ? 9.111 9.147 0.833 1.00 77.81 93 TRP A CA 1
ATOM 734 C C . TRP A 1 93 ? 8.612 8.486 -0.469 1.00 77.81 93 TRP A C 1
ATOM 736 O O . TRP A 1 93 ? 9.293 8.578 -1.491 1.00 77.81 93 TRP A O 1
ATOM 746 N N . GLU A 1 94 ? 7.520 7.720 -0.408 1.00 8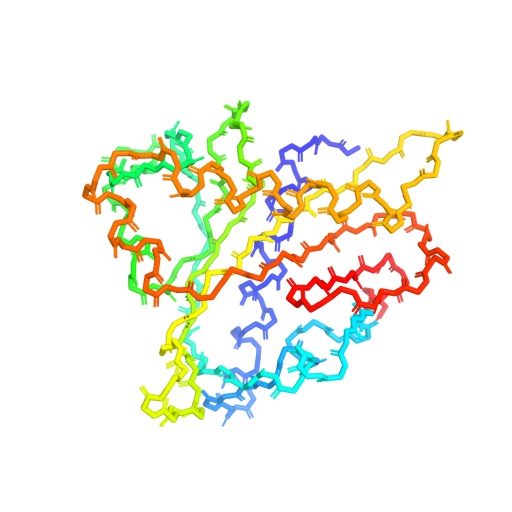3.50 94 GLU A N 1
ATOM 747 C CA . GLU A 1 94 ? 6.930 7.004 -1.546 1.00 83.50 94 GLU A CA 1
ATOM 748 C C . GLU A 1 94 ? 5.791 7.796 -2.184 1.00 83.50 94 GLU A C 1
ATOM 750 O O . GLU A 1 94 ? 5.241 8.714 -1.571 1.00 83.50 94 GLU A O 1
ATOM 755 N N . ASP A 1 95 ? 5.473 7.444 -3.424 1.00 90.62 95 ASP A N 1
ATOM 756 C CA . ASP A 1 95 ? 4.661 8.264 -4.323 1.00 90.62 95 ASP A CA 1
ATOM 757 C C . ASP A 1 95 ? 3.161 8.178 -4.011 1.00 90.62 95 ASP A C 1
ATOM 759 O O . ASP A 1 95 ? 2.425 9.154 -4.160 1.00 90.62 95 ASP A O 1
ATOM 763 N N . ALA A 1 96 ? 2.700 7.027 -3.517 1.00 94.94 96 ALA A N 1
ATOM 764 C CA . ALA A 1 96 ? 1.372 6.882 -2.933 1.00 94.94 96 ALA A CA 1
ATOM 765 C C . ALA A 1 96 ? 1.372 5.873 -1.777 1.00 94.94 96 ALA A C 1
ATOM 767 O O . ALA A 1 96 ? 2.326 5.118 -1.591 1.00 94.94 96 ALA A O 1
ATOM 768 N N . PHE A 1 97 ? 0.322 5.871 -0.957 1.00 95.94 97 PHE A N 1
ATOM 769 C CA . PHE A 1 97 ? 0.209 4.920 0.148 1.00 95.94 97 PHE A CA 1
ATOM 770 C C . PHE A 1 97 ? -1.234 4.677 0.599 1.00 95.94 97 PHE A C 1
ATOM 772 O O . PHE A 1 97 ? -2.131 5.490 0.373 1.00 95.94 97 PHE A O 1
ATOM 779 N N . VAL A 1 98 ? -1.443 3.553 1.288 1.00 97.19 98 VAL A N 1
ATOM 780 C CA . VAL A 1 98 ? -2.720 3.177 1.913 1.00 97.19 98 VAL A CA 1
ATOM 781 C C . VAL A 1 98 ? -2.486 2.320 3.158 1.00 97.19 98 VAL A C 1
ATOM 783 O O . VAL A 1 98 ? -1.548 1.522 3.223 1.00 97.19 98 VAL A O 1
ATOM 786 N N . ILE A 1 99 ? -3.347 2.460 4.166 1.00 96.56 99 ILE A N 1
ATOM 787 C CA . ILE A 1 99 ? -3.364 1.564 5.329 1.00 96.56 99 ILE A CA 1
ATOM 788 C C . ILE A 1 99 ? -4.400 0.472 5.120 1.00 96.56 99 ILE A C 1
ATOM 790 O O . ILE A 1 99 ? -5.537 0.753 4.755 1.00 96.56 99 ILE A O 1
ATOM 794 N N . ARG A 1 100 ? -4.032 -0.768 5.447 1.00 96.69 100 ARG A N 1
ATOM 795 C CA . ARG A 1 100 ? -4.961 -1.902 5.468 1.00 96.69 100 ARG A CA 1
ATOM 796 C C . ARG A 1 100 ? -4.866 -2.669 6.776 1.00 96.69 100 ARG A C 1
ATOM 798 O O . ARG A 1 100 ? -3.823 -2.689 7.433 1.00 96.69 100 ARG A O 1
ATOM 805 N N . LYS A 1 101 ? -5.966 -3.302 7.173 1.00 95.56 101 LYS A N 1
ATOM 806 C CA . LYS A 1 101 ? -6.028 -4.172 8.351 1.00 95.56 101 LYS A CA 1
ATOM 807 C C . LYS A 1 101 ? -5.814 -5.616 7.917 1.00 95.56 101 LYS A C 1
ATOM 809 O O . LYS A 1 101 ? -6.386 -6.039 6.920 1.00 95.56 101 LYS A O 1
ATOM 814 N N . LYS A 1 102 ? -4.996 -6.365 8.654 1.00 94.75 102 LYS A N 1
ATOM 815 C CA . LYS A 1 102 ? -4.820 -7.799 8.417 1.00 94.75 102 LYS A CA 1
ATOM 816 C C . LYS A 1 102 ? -6.011 -8.589 8.946 1.00 94.75 102 LYS A C 1
ATOM 818 O O . LYS A 1 102 ? -6.492 -8.299 10.047 1.00 94.75 102 LYS A O 1
ATOM 823 N N . VAL A 1 103 ? -6.393 -9.632 8.211 1.00 92.25 103 VAL A N 1
ATOM 824 C CA . VAL A 1 103 ? -7.381 -10.626 8.664 1.00 92.25 103 VAL A CA 1
ATOM 825 C C . VAL A 1 103 ? -6.778 -11.481 9.780 1.00 92.25 103 VAL A C 1
ATOM 827 O O . VAL A 1 103 ? -7.316 -11.568 10.884 1.00 92.25 103 VAL A O 1
ATOM 830 N N . GLN A 1 104 ? -5.593 -12.045 9.531 1.00 75.19 104 GLN A N 1
ATOM 831 C CA . GLN A 1 104 ? -4.897 -12.915 10.479 1.00 75.19 104 GLN A CA 1
ATOM 832 C C . GLN A 1 104 ? -4.204 -12.093 11.577 1.00 75.19 104 GLN A C 1
ATOM 834 O O . GLN A 1 104 ? -3.042 -11.691 11.470 1.00 75.19 104 GLN A O 1
ATOM 839 N N . ASN A 1 105 ? -4.938 -11.833 12.658 1.00 62.06 105 ASN A N 1
ATOM 840 C CA . ASN A 1 105 ? -4.439 -11.125 13.832 1.00 62.06 105 ASN A CA 1
ATOM 841 C C . ASN A 1 105 ? -3.892 -12.110 14.863 1.00 62.06 105 ASN A C 1
ATOM 843 O O . ASN A 1 105 ? -4.605 -12.544 15.763 1.00 62.06 105 ASN A O 1
ATOM 847 N N . ASN A 1 106 ? -2.605 -12.436 14.767 1.00 59.47 106 ASN A N 1
ATOM 848 C CA . ASN A 1 106 ? -1.915 -13.104 15.866 1.00 59.47 106 ASN A CA 1
ATOM 849 C C . ASN A 1 106 ? -1.334 -12.044 16.817 1.00 59.47 106 ASN A C 1
ATOM 851 O O . ASN A 1 106 ? -0.791 -11.049 16.339 1.00 59.47 106 ASN A O 1
ATOM 855 N N . LYS A 1 107 ? -1.404 -12.232 18.147 1.00 57.19 107 LYS A N 1
ATOM 856 C CA . LYS A 1 107 ? -0.984 -11.213 19.150 1.00 57.19 107 LYS A CA 1
ATOM 857 C C . LYS A 1 107 ? 0.459 -10.700 18.968 1.00 57.19 107 LYS A C 1
ATOM 859 O O . LYS A 1 107 ? 0.779 -9.619 19.449 1.00 57.19 107 LYS A O 1
ATOM 864 N N . LYS A 1 108 ? 1.319 -11.466 18.286 1.00 60.31 108 LYS A N 1
ATOM 865 C CA . LYS A 1 108 ? 2.718 -11.114 17.983 1.00 60.31 108 LYS A CA 1
ATOM 866 C C . LYS A 1 108 ? 2.890 -10.250 16.725 1.00 60.31 108 LYS A C 1
ATOM 868 O O . LYS A 1 108 ? 3.920 -9.600 16.581 1.00 60.31 108 LYS A O 1
ATOM 873 N N . ASN A 1 109 ? 1.904 -10.221 15.828 1.00 70.44 109 ASN A N 1
ATOM 874 C CA . ASN A 1 109 ? 2.009 -9.553 14.534 1.00 70.44 109 ASN A CA 1
ATOM 875 C C . ASN A 1 109 ? 1.291 -8.203 14.545 1.00 70.44 109 ASN A C 1
ATOM 877 O O . ASN A 1 109 ? 0.232 -8.031 15.148 1.00 70.44 109 ASN A O 1
ATOM 881 N N . LYS A 1 110 ? 1.858 -7.228 13.829 1.00 81.50 110 LYS A N 1
ATOM 882 C CA . LYS A 1 110 ? 1.235 -5.912 13.659 1.00 81.50 110 LYS A CA 1
ATOM 883 C C . LYS A 1 110 ? -0.110 -6.065 12.938 1.00 81.50 110 LYS A C 1
ATOM 885 O O . LYS A 1 110 ? -0.155 -6.610 11.836 1.00 81.50 110 LYS A O 1
ATOM 890 N N . LYS A 1 111 ? -1.179 -5.556 13.563 1.00 89.06 111 LYS A N 1
ATOM 891 C CA . LYS A 1 111 ? -2.576 -5.625 13.083 1.00 89.06 111 LYS A CA 1
ATOM 892 C C . LYS A 1 111 ? -2.806 -4.898 11.756 1.00 89.06 111 LYS A C 1
ATOM 894 O O . LYS A 1 111 ? -3.697 -5.258 10.992 1.00 89.06 111 LYS A O 1
ATOM 899 N N . TYR A 1 112 ? -2.021 -3.860 11.494 1.00 94.31 112 TYR A N 1
ATOM 900 C CA . TYR A 1 112 ? -2.157 -3.024 10.309 1.00 94.31 112 TYR A CA 1
ATOM 901 C C . TYR A 1 112 ? -0.907 -3.107 9.445 1.00 94.31 112 TYR A C 1
ATOM 903 O O . TYR A 1 112 ? 0.212 -3.216 9.957 1.00 94.31 112 TYR A O 1
ATOM 911 N N . ILE A 1 113 ? -1.108 -2.993 8.140 1.00 95.56 113 ILE A N 1
ATOM 912 C CA . ILE A 1 113 ? -0.047 -2.760 7.172 1.00 95.56 113 ILE A CA 1
ATOM 913 C C . ILE A 1 113 ? -0.176 -1.347 6.603 1.00 95.56 113 ILE A C 1
ATOM 915 O O . ILE A 1 113 ? -1.281 -0.836 6.426 1.00 95.56 113 ILE A O 1
ATOM 919 N N . LEU A 1 114 ? 0.963 -0.718 6.350 1.00 96.25 114 LEU A N 1
ATOM 920 C CA . LEU A 1 114 ? 1.093 0.488 5.552 1.00 96.25 114 LEU A CA 1
ATOM 921 C C . LEU A 1 114 ? 1.704 0.057 4.225 1.00 96.25 114 LEU A C 1
ATOM 923 O O . LEU A 1 114 ? 2.876 -0.315 4.177 1.00 96.25 114 LEU A O 1
ATOM 927 N N . ILE A 1 115 ? 0.887 0.058 3.180 1.00 96.88 115 ILE A N 1
ATOM 928 C CA . ILE A 1 115 ? 1.354 -0.200 1.828 1.00 96.88 115 ILE A CA 1
ATOM 929 C C . ILE A 1 115 ? 1.871 1.113 1.268 1.00 96.88 115 ILE A C 1
ATOM 931 O O . ILE A 1 115 ? 1.155 2.112 1.259 1.00 96.88 115 ILE A O 1
ATOM 935 N N . LEU A 1 116 ? 3.112 1.086 0.812 1.00 95.56 116 LEU A N 1
ATOM 936 C CA . LEU A 1 116 ? 3.784 2.191 0.171 1.00 95.56 116 LEU A CA 1
ATOM 937 C C . LEU A 1 116 ? 3.951 1.847 -1.308 1.00 95.56 116 LEU A C 1
ATOM 939 O O . LEU A 1 116 ? 4.672 0.911 -1.658 1.00 95.56 116 LEU A O 1
ATOM 943 N N . HIS A 1 117 ? 3.258 2.576 -2.172 1.00 95.06 117 HIS A N 1
ATOM 944 C CA . HIS A 1 117 ? 3.358 2.413 -3.612 1.00 95.06 117 HIS A CA 1
ATOM 945 C C . HIS A 1 117 ? 4.505 3.254 -4.142 1.00 95.06 117 HIS A C 1
ATOM 947 O O . HIS A 1 117 ? 4.538 4.473 -3.975 1.00 95.06 117 HIS A O 1
ATOM 953 N N . GLN A 1 118 ? 5.419 2.580 -4.820 1.00 90.88 118 GLN A N 1
ATOM 954 C CA . GLN A 1 118 ? 6.548 3.197 -5.471 1.00 90.88 118 GLN A CA 1
ATOM 955 C C . GLN A 1 118 ? 6.362 3.153 -6.981 1.00 90.88 118 GLN A C 1
ATOM 957 O O . GLN A 1 118 ? 6.313 2.091 -7.594 1.00 90.88 118 GLN A O 1
ATOM 962 N N . CYS A 1 119 ? 6.309 4.315 -7.597 1.00 89.19 119 CYS A N 1
ATOM 963 C CA . CYS A 1 119 ? 6.208 4.489 -9.026 1.00 89.19 119 CYS A CA 1
ATOM 964 C C . CYS A 1 119 ? 7.612 4.466 -9.631 1.00 89.19 119 CYS A C 1
ATOM 966 O O . CYS A 1 119 ? 8.494 5.211 -9.215 1.00 89.19 119 CYS A O 1
ATOM 968 N N . LYS A 1 120 ? 7.863 3.604 -10.621 1.00 86.06 120 LYS A N 1
ATOM 969 C CA . LYS A 1 120 ? 9.152 3.564 -11.323 1.00 86.06 120 LYS A CA 1
ATOM 970 C C . LYS A 1 120 ? 8.978 3.714 -12.823 1.00 86.06 120 LYS A C 1
ATOM 972 O O . LYS A 1 120 ? 8.497 2.823 -13.524 1.00 86.06 120 LYS A O 1
ATOM 977 N N . TYR A 1 121 ? 9.440 4.867 -13.294 1.00 71.50 121 TYR A N 1
ATOM 978 C CA . TYR A 1 121 ? 9.565 5.227 -14.696 1.00 71.50 121 TYR A CA 1
ATOM 979 C C . TYR A 1 121 ? 11.055 5.388 -15.001 1.00 71.50 121 TYR A C 1
ATOM 981 O O . TYR A 1 121 ? 11.662 6.365 -14.573 1.00 71.50 121 TYR A O 1
ATOM 989 N N . TYR A 1 122 ? 11.657 4.441 -15.717 1.00 67.25 122 TYR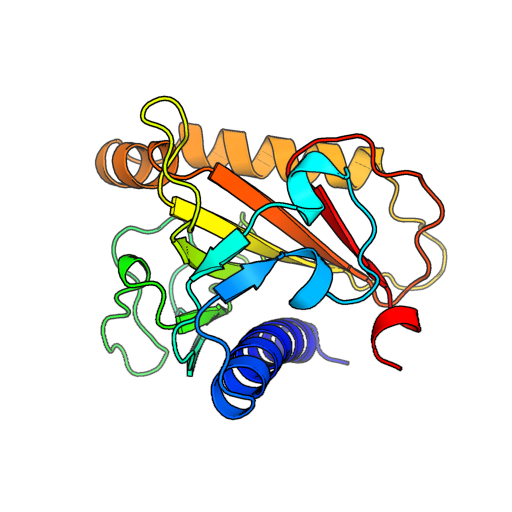 A N 1
ATOM 990 C CA . TYR A 1 122 ? 13.008 4.625 -16.247 1.00 67.25 122 TYR A CA 1
ATOM 991 C C . TYR A 1 122 ? 12.931 4.955 -17.738 1.00 67.25 122 TYR A C 1
ATOM 993 O O . TYR A 1 122 ? 12.171 4.339 -18.491 1.00 67.25 122 TYR A O 1
ATOM 1001 N N . LEU A 1 123 ? 13.715 5.950 -18.152 1.00 54.97 123 LEU A N 1
ATOM 1002 C CA . LEU A 1 123 ? 14.094 6.164 -19.548 1.00 54.97 123 LEU A CA 1
ATOM 1003 C C . LEU A 1 123 ? 15.206 5.156 -19.890 1.00 54.97 123 LEU A C 1
ATOM 1005 O O . LEU A 1 123 ? 15.921 4.698 -19.001 1.00 54.97 123 LEU A O 1
ATOM 1009 N N . SER A 1 124 ? 15.287 4.739 -21.151 1.00 56.47 124 SER A N 1
ATOM 1010 C CA . SER A 1 124 ? 16.119 3.617 -21.616 1.00 56.47 124 SER A CA 1
ATOM 1011 C C . SER A 1 124 ? 17.564 3.638 -21.096 1.00 56.47 124 SER A C 1
ATOM 1013 O O . SER A 1 124 ? 18.212 4.680 -21.148 1.00 56.47 124 SER A O 1
ATOM 1015 N N . GLY A 1 125 ? 18.088 2.471 -20.703 1.00 60.59 125 GLY A N 1
ATOM 1016 C CA . GLY A 1 125 ? 19.522 2.252 -20.454 1.00 60.59 125 GLY A CA 1
ATOM 1017 C C . GLY A 1 125 ? 19.928 2.029 -18.994 1.00 60.59 125 GLY A C 1
ATOM 1018 O O . GLY A 1 125 ? 21.069 1.649 -18.755 1.00 60.59 125 GLY A O 1
ATOM 1019 N N . MET A 1 126 ? 19.020 2.206 -18.028 1.00 66.50 126 MET A N 1
ATOM 1020 C CA . MET A 1 126 ? 19.269 1.870 -16.620 1.00 66.50 126 MET A CA 1
ATOM 1021 C C . MET A 1 126 ? 18.288 0.812 -16.120 1.00 66.50 126 MET A C 1
ATOM 1023 O O . MET A 1 126 ? 17.074 0.995 -16.205 1.00 66.50 126 MET A O 1
ATOM 1027 N N . TYR A 1 127 ? 18.833 -0.286 -15.597 1.00 74.88 127 TYR A N 1
ATOM 1028 C CA . TYR A 1 127 ? 18.073 -1.372 -14.988 1.00 74.88 127 TYR A CA 1
ATOM 1029 C C . TYR A 1 127 ? 17.849 -1.070 -13.509 1.00 74.88 127 TYR A C 1
ATOM 1031 O O . TYR A 1 127 ? 18.792 -0.748 -12.794 1.00 74.88 127 TYR A O 1
ATOM 1039 N N . TYR A 1 128 ? 16.601 -1.169 -13.057 1.00 83.81 128 TYR A N 1
ATOM 1040 C CA . TYR A 1 128 ? 16.288 -1.126 -11.632 1.00 83.81 128 TYR A CA 1
ATOM 1041 C C . TYR A 1 128 ? 16.519 -2.510 -11.042 1.00 83.81 128 TYR A C 1
ATOM 1043 O O . TYR A 1 128 ? 15.877 -3.464 -11.484 1.00 83.81 128 TYR A O 1
ATOM 1051 N N . THR A 1 129 ? 17.426 -2.615 -10.078 1.00 88.81 129 THR A N 1
ATOM 1052 C CA . THR A 1 129 ? 17.828 -3.901 -9.499 1.00 88.81 129 THR A CA 1
ATOM 1053 C C . THR A 1 129 ? 17.059 -4.219 -8.218 1.00 88.81 129 THR A C 1
ATOM 1055 O O . THR A 1 129 ? 16.454 -3.344 -7.585 1.00 88.81 129 THR A O 1
ATOM 1058 N N . ALA A 1 130 ? 17.110 -5.478 -7.782 1.00 90.25 130 ALA A N 1
ATOM 1059 C CA . ALA A 1 130 ? 16.633 -5.863 -6.455 1.00 90.25 130 ALA A CA 1
ATOM 1060 C C . ALA A 1 130 ? 17.380 -5.116 -5.341 1.00 90.25 130 ALA A C 1
ATOM 1062 O O . ALA A 1 130 ? 16.770 -4.759 -4.334 1.00 90.25 130 ALA A O 1
ATOM 1063 N N . GLU A 1 131 ? 18.666 -4.811 -5.525 1.00 90.62 131 GLU A N 1
ATOM 1064 C CA . GLU A 1 131 ? 19.439 -4.019 -4.568 1.00 90.62 131 GLU A CA 1
ATOM 1065 C C . GLU A 1 131 ? 18.907 -2.583 -4.449 1.00 90.62 131 GLU A C 1
ATOM 1067 O O . GLU A 1 131 ? 18.677 -2.103 -3.334 1.00 90.62 131 GLU A O 1
ATOM 1072 N N . ASP A 1 132 ? 18.626 -1.915 -5.571 1.00 89.62 132 ASP A N 1
ATOM 1073 C CA . ASP A 1 132 ? 18.037 -0.570 -5.570 1.00 89.62 132 ASP A CA 1
ATOM 1074 C C . ASP A 1 132 ? 16.679 -0.544 -4.862 1.00 89.62 132 ASP A C 1
ATOM 1076 O O . ASP A 1 132 ? 16.346 0.402 -4.134 1.00 89.62 132 ASP A O 1
ATOM 1080 N N . PHE A 1 133 ? 15.880 -1.591 -5.072 1.00 90.81 133 PHE A N 1
ATOM 1081 C CA . PHE A 1 133 ? 14.584 -1.740 -4.429 1.00 90.81 133 PHE A CA 1
ATOM 1082 C C . PHE A 1 133 ? 14.706 -1.962 -2.921 1.00 90.81 133 PHE A C 1
ATOM 1084 O O . PHE A 1 133 ? 14.073 -1.254 -2.132 1.00 90.81 133 PHE A O 1
ATOM 1091 N N . ASN A 1 134 ? 15.602 -2.855 -2.506 1.00 92.00 134 ASN A N 1
ATOM 1092 C CA . ASN A 1 134 ? 15.890 -3.129 -1.100 1.00 92.00 134 ASN A CA 1
ATOM 1093 C C . ASN A 1 134 ? 16.417 -1.889 -0.371 1.00 92.00 134 ASN A C 1
ATOM 1095 O O . ASN A 1 134 ? 15.989 -1.579 0.745 1.00 92.00 134 ASN A O 1
ATOM 1099 N N . ASN A 1 135 ? 17.307 -1.135 -1.017 1.00 91.56 135 ASN A N 1
ATOM 1100 C CA . ASN A 1 135 ? 17.836 0.111 -0.480 1.00 91.56 135 ASN A CA 1
ATOM 1101 C C . ASN A 1 135 ? 16.73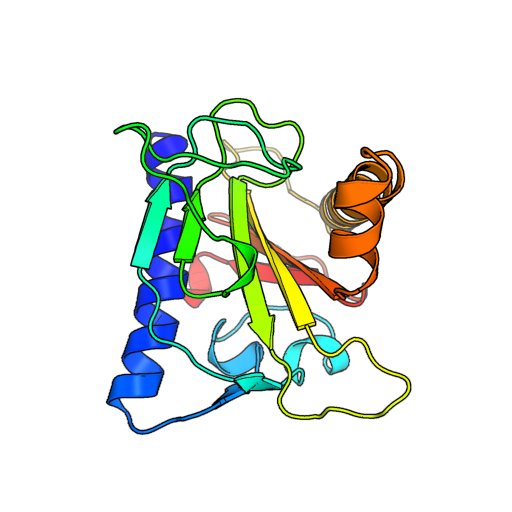8 1.156 -0.279 1.00 91.56 135 ASN A C 1
ATOM 1103 O O . ASN A 1 135 ? 16.716 1.830 0.758 1.00 91.56 135 ASN A O 1
ATOM 1107 N N . LYS A 1 136 ? 15.784 1.262 -1.212 1.00 90.19 136 LYS A N 1
ATOM 1108 C CA . LYS A 1 136 ? 14.624 2.139 -1.026 1.00 90.19 136 LYS A CA 1
ATOM 1109 C C . LYS A 1 136 ? 13.733 1.654 0.120 1.00 90.19 136 LYS A C 1
ATOM 1111 O O . LYS A 1 136 ? 13.403 2.461 0.989 1.00 90.19 136 LYS A O 1
ATOM 1116 N N . HIS A 1 137 ? 13.391 0.367 0.176 1.00 94.00 137 HIS A N 1
ATOM 1117 C CA . HIS A 1 137 ? 12.581 -0.177 1.268 1.00 94.00 137 HIS A CA 1
ATOM 1118 C C . HIS A 1 137 ? 13.216 0.118 2.639 1.00 94.00 137 HIS A C 1
ATOM 1120 O O . HIS A 1 137 ? 12.562 0.658 3.534 1.00 94.00 137 HIS A O 1
ATOM 1126 N N . ARG A 1 138 ? 14.529 -0.103 2.782 1.00 93.56 138 ARG A N 1
ATOM 1127 C CA . ARG A 1 138 ? 15.281 0.244 3.997 1.00 93.56 138 ARG A CA 1
ATOM 1128 C C . ARG A 1 138 ? 15.245 1.743 4.302 1.00 93.56 138 ARG A C 1
ATOM 1130 O O . ARG A 1 138 ? 15.063 2.125 5.458 1.00 93.56 138 ARG A O 1
ATOM 1137 N N . LYS A 1 139 ? 15.384 2.606 3.289 1.00 91.56 139 LYS A N 1
ATOM 1138 C CA . LYS A 1 139 ? 15.283 4.065 3.455 1.00 91.56 139 LYS A CA 1
ATOM 1139 C C . LYS A 1 139 ? 13.917 4.472 4.015 1.00 91.56 139 LYS A C 1
ATOM 1141 O O . LYS A 1 139 ? 13.865 5.294 4.925 1.00 91.56 139 LYS A O 1
ATOM 1146 N N . ASN A 1 140 ? 12.829 3.867 3.543 1.00 89.25 140 ASN A N 1
ATOM 1147 C CA . ASN A 1 140 ? 11.479 4.139 4.049 1.00 89.25 140 ASN A CA 1
ATOM 1148 C C . ASN A 1 140 ? 11.322 3.774 5.527 1.00 89.25 140 ASN A C 1
ATOM 1150 O O . ASN A 1 140 ? 10.722 4.528 6.298 1.00 89.25 140 ASN A O 1
ATOM 1154 N N . LEU A 1 141 ? 11.879 2.629 5.930 1.00 91.75 141 LEU A N 1
ATOM 1155 C CA . LEU A 1 141 ? 11.888 2.200 7.328 1.00 91.75 141 LEU A CA 1
ATOM 1156 C C . LEU A 1 141 ? 12.677 3.179 8.205 1.00 91.75 141 LEU A C 1
ATOM 1158 O O . LEU A 1 141 ? 12.210 3.544 9.282 1.00 91.75 141 LEU A O 1
ATOM 1162 N N . LEU A 1 142 ? 13.833 3.650 7.728 1.00 91.19 142 LEU A N 1
ATOM 1163 C CA . LEU A 1 142 ? 14.647 4.639 8.438 1.00 91.19 142 LEU A CA 1
ATOM 1164 C C . LEU A 1 142 ? 13.919 5.976 8.596 1.00 91.19 142 LEU A C 1
ATOM 1166 O O . LEU A 1 142 ? 13.861 6.496 9.705 1.00 91.19 142 LEU A O 1
ATOM 1170 N N . VAL A 1 143 ? 13.301 6.492 7.529 1.00 88.19 143 VAL A N 1
ATOM 1171 C CA . VAL A 1 143 ? 12.498 7.728 7.579 1.00 88.19 143 VAL A CA 1
ATOM 1172 C C . VAL A 1 143 ? 11.333 7.589 8.567 1.00 88.19 143 VAL A C 1
ATOM 1174 O O . VAL A 1 143 ? 11.051 8.505 9.340 1.00 88.19 143 VAL A O 1
ATOM 1177 N N . SER A 1 144 ? 10.688 6.420 8.597 1.00 88.06 144 SER A N 1
ATOM 1178 C CA . SER A 1 144 ? 9.621 6.115 9.560 1.00 88.06 144 SER A CA 1
ATOM 1179 C C . SER A 1 144 ? 10.132 6.070 11.002 1.00 88.06 144 SER A C 1
ATOM 1181 O O . SER A 1 144 ? 9.416 6.460 11.924 1.00 88.06 144 SER A O 1
ATOM 1183 N N . ALA A 1 145 ? 11.370 5.617 11.209 1.00 88.56 145 ALA A N 1
ATOM 1184 C CA . ALA A 1 145 ? 12.014 5.570 12.515 1.00 88.56 145 ALA A CA 1
ATOM 1185 C C . ALA A 1 145 ? 12.555 6.935 12.971 1.00 88.56 145 ALA A C 1
ATOM 1187 O O . ALA A 1 145 ? 12.642 7.159 14.174 1.00 88.56 145 ALA A O 1
ATOM 1188 N N . SER A 1 146 ? 12.887 7.850 12.056 1.00 87.50 146 SER A N 1
ATOM 1189 C CA . SER A 1 146 ? 13.477 9.160 12.371 1.00 87.50 146 SER A CA 1
ATOM 1190 C C . SER A 1 146 ? 12.475 10.322 12.389 1.00 87.50 146 SER A C 1
ATOM 1192 O O . SER A 1 146 ? 12.878 11.471 12.553 1.00 87.50 146 SER A O 1
ATOM 1194 N N . THR A 1 147 ? 11.181 10.063 12.180 1.00 88.56 147 THR A N 1
ATOM 1195 C CA . THR A 1 147 ? 10.139 11.103 12.223 1.00 88.56 147 THR A CA 1
ATOM 1196 C C . THR A 1 147 ? 9.788 11.529 13.660 1.00 88.56 147 THR A C 1
ATOM 1198 O O . THR A 1 147 ? 10.299 10.992 14.641 1.00 88.56 147 THR A O 1
ATOM 1201 N N . THR A 1 148 ? 8.881 12.500 13.806 1.00 89.75 148 THR A N 1
ATOM 1202 C CA . THR A 1 148 ? 8.393 12.976 15.112 1.00 89.75 148 THR A CA 1
ATOM 1203 C C . THR A 1 148 ? 7.846 11.831 15.971 1.00 89.75 148 THR A C 1
ATOM 1205 O O . THR A 1 148 ? 7.156 10.949 15.464 1.00 89.75 148 THR A O 1
ATOM 1208 N N . LYS A 1 149 ? 8.054 11.870 17.296 1.00 90.06 149 LYS A N 1
ATOM 1209 C CA . LYS A 1 149 ? 7.632 10.802 18.231 1.00 90.06 149 LYS A CA 1
ATOM 1210 C C . LYS A 1 149 ? 6.153 10.408 18.087 1.00 90.06 149 LYS A C 1
ATOM 1212 O O . LYS A 1 149 ? 5.805 9.231 18.165 1.00 90.06 149 LYS A O 1
ATOM 1217 N N . LYS A 1 150 ? 5.271 11.386 17.834 1.00 90.06 150 LYS A N 1
ATOM 1218 C CA . LYS A 1 150 ? 3.836 11.151 17.592 1.00 90.06 150 LYS A CA 1
ATOM 1219 C C . LYS A 1 150 ? 3.617 10.279 16.354 1.00 90.06 150 LYS A C 1
ATOM 1221 O O . LYS A 1 150 ? 2.930 9.265 16.442 1.00 90.06 150 LYS A O 1
ATOM 1226 N N . LEU A 1 151 ? 4.208 10.652 15.221 1.00 90.31 151 LEU A N 1
ATOM 1227 C CA . LEU A 1 151 ? 4.049 9.918 13.969 1.00 90.31 151 LEU A CA 1
ATOM 1228 C C . LEU A 1 151 ? 4.798 8.584 13.990 1.00 90.31 151 LEU A C 1
ATOM 1230 O O . LEU A 1 151 ? 4.265 7.569 13.557 1.00 90.31 151 LEU A O 1
ATOM 1234 N N . GLN A 1 152 ? 5.980 8.565 14.593 1.00 91.81 152 GLN A N 1
ATOM 1235 C CA . GLN A 1 152 ? 6.797 7.382 14.815 1.00 91.81 152 GLN A CA 1
ATOM 1236 C C . GLN A 1 152 ? 5.994 6.292 15.556 1.00 91.81 152 GLN A C 1
ATOM 1238 O O . GLN A 1 152 ? 5.935 5.148 15.110 1.00 91.81 152 GLN A O 1
ATOM 1243 N N . ASN A 1 153 ? 5.264 6.656 16.620 1.00 90.75 153 ASN A N 1
ATOM 1244 C CA . ASN A 1 153 ? 4.375 5.742 17.353 1.00 90.75 153 ASN A CA 1
ATOM 1245 C C . ASN A 1 153 ? 3.222 5.185 16.502 1.00 90.75 153 ASN A C 1
ATOM 1247 O O . ASN A 1 153 ? 2.751 4.070 16.743 1.00 90.75 153 ASN A O 1
ATOM 1251 N N . ILE A 1 154 ? 2.733 5.958 15.531 1.00 91.44 154 ILE A N 1
ATOM 1252 C CA . ILE A 1 154 ? 1.707 5.511 14.585 1.00 91.44 154 ILE A CA 1
ATOM 1253 C C . ILE A 1 154 ? 2.350 4.523 13.601 1.00 91.44 154 ILE A C 1
ATOM 1255 O O . ILE A 1 154 ? 1.889 3.387 13.477 1.00 91.44 154 ILE A O 1
ATOM 1259 N N . LEU A 1 155 ? 3.447 4.901 12.950 1.00 92.44 155 LEU A N 1
ATOM 1260 C CA . LEU A 1 155 ? 4.110 4.084 11.932 1.00 92.44 155 LEU A CA 1
ATOM 1261 C C . LEU A 1 155 ? 4.661 2.767 12.498 1.00 92.44 155 LEU A C 1
ATOM 1263 O O . LEU A 1 155 ? 4.441 1.712 11.905 1.00 92.44 155 LEU A O 1
ATOM 1267 N N . PHE A 1 156 ? 5.266 2.760 13.692 1.00 90.12 156 PHE A N 1
ATOM 1268 C CA . PHE A 1 156 ? 5.805 1.530 14.292 1.00 90.12 156 PHE A CA 1
ATOM 1269 C C . PHE A 1 156 ? 4.755 0.454 14.563 1.00 90.12 156 PHE A C 1
ATOM 1271 O O . PHE A 1 156 ? 5.086 -0.733 14.533 1.00 90.12 156 PHE A O 1
ATOM 1278 N N . LYS A 1 157 ? 3.488 0.829 14.761 1.00 90.19 157 LYS A N 1
ATOM 1279 C CA . LYS A 1 157 ? 2.378 -0.122 14.936 1.00 90.19 157 LYS A CA 1
ATOM 1280 C C . LYS A 1 157 ? 1.943 -0.795 13.629 1.00 90.19 157 LYS A C 1
ATOM 1282 O O . LYS A 1 157 ? 1.055 -1.645 13.659 1.00 90.19 157 LYS A O 1
ATOM 1287 N N . ARG A 1 158 ? 2.552 -0.431 12.496 1.00 93.12 158 ARG A N 1
ATOM 1288 C CA . ARG A 1 158 ? 2.257 -0.966 11.16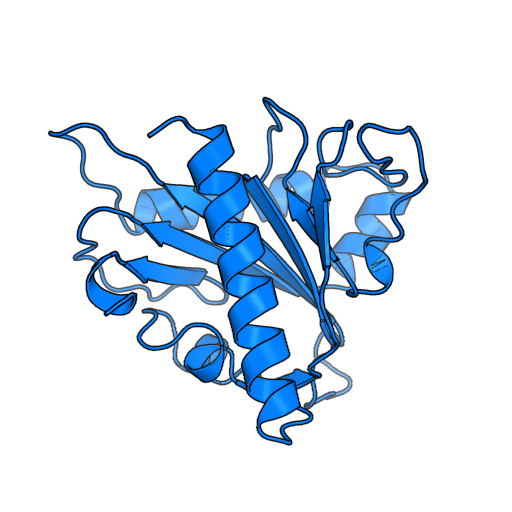3 1.00 93.12 158 ARG A CA 1
ATOM 1289 C C . ARG A 1 158 ? 3.450 -1.717 10.582 1.00 93.12 158 ARG A C 1
ATOM 1291 O O . ARG A 1 158 ? 4.612 -1.388 10.839 1.00 93.12 158 ARG A O 1
ATOM 1298 N N . GLN A 1 159 ? 3.166 -2.783 9.846 1.00 94.69 159 GLN A N 1
ATOM 1299 C CA . GLN A 1 159 ? 4.160 -3.401 8.970 1.00 94.69 159 GLN A CA 1
ATOM 1300 C C . GLN A 1 159 ? 4.210 -2.585 7.683 1.00 94.69 159 GLN A C 1
ATOM 1302 O O . GLN A 1 159 ? 3.159 -2.252 7.145 1.00 94.69 159 GLN A O 1
ATOM 1307 N N . HIS A 1 160 ? 5.402 -2.224 7.228 1.00 95.19 160 HIS A N 1
ATOM 1308 C CA . HIS A 1 160 ? 5.559 -1.433 6.012 1.00 95.19 160 HIS A CA 1
ATOM 1309 C C . HIS A 1 160 ? 5.765 -2.407 4.869 1.00 95.19 160 HIS A C 1
ATOM 1311 O O . HIS A 1 160 ? 6.675 -3.218 4.958 1.00 95.19 160 HIS A O 1
ATOM 1317 N N . ILE A 1 161 ? 4.931 -2.332 3.839 1.00 96.50 161 ILE A N 1
ATOM 1318 C CA . ILE A 1 161 ? 5.075 -3.134 2.627 1.00 96.50 161 ILE A CA 1
ATOM 1319 C C . ILE A 1 161 ? 5.331 -2.171 1.482 1.00 96.50 161 ILE A C 1
ATOM 1321 O O . ILE A 1 161 ? 4.508 -1.291 1.243 1.00 96.50 161 ILE A O 1
ATOM 1325 N N . THR A 1 162 ? 6.452 -2.318 0.784 1.00 96.12 162 THR A N 1
ATOM 1326 C CA . THR A 1 162 ? 6.731 -1.527 -0.416 1.00 96.12 162 THR A CA 1
ATOM 1327 C C . THR A 1 162 ? 6.290 -2.310 -1.645 1.00 96.12 162 THR A C 1
ATOM 1329 O O . THR A 1 162 ? 6.678 -3.462 -1.824 1.00 96.12 162 THR A O 1
ATOM 1332 N N . VAL A 1 163 ? 5.499 -1.676 -2.507 1.00 95.62 163 VAL A N 1
ATOM 1333 C CA . VAL A 1 163 ? 5.049 -2.237 -3.783 1.00 95.62 163 VAL A CA 1
ATOM 1334 C C . VAL A 1 163 ? 5.578 -1.354 -4.905 1.00 95.62 163 VAL A C 1
ATOM 1336 O O . VAL A 1 163 ? 5.128 -0.220 -5.057 1.00 95.62 163 VAL A O 1
ATOM 1339 N N . ALA A 1 164 ? 6.529 -1.856 -5.686 1.00 93.75 164 ALA A N 1
ATOM 1340 C CA . ALA A 1 164 ? 7.044 -1.159 -6.855 1.00 93.75 164 ALA A CA 1
ATOM 1341 C C . ALA A 1 164 ? 6.175 -1.433 -8.085 1.00 93.75 164 ALA A C 1
ATOM 1343 O O . ALA A 1 164 ? 5.975 -2.576 -8.486 1.00 93.75 164 ALA A O 1
ATOM 1344 N N . PHE A 1 165 ? 5.701 -0.360 -8.704 1.00 92.44 165 PHE A N 1
ATOM 1345 C CA . PHE A 1 165 ? 4.993 -0.344 -9.972 1.00 92.44 165 PHE A CA 1
ATOM 1346 C C . PHE A 1 165 ? 5.977 0.030 -11.082 1.00 92.44 165 PHE A C 1
ATOM 1348 O O . PHE A 1 165 ? 6.378 1.190 -11.224 1.00 92.44 165 PHE A O 1
ATOM 1355 N N . MET A 1 166 ? 6.360 -0.975 -11.864 1.00 88.25 166 MET A N 1
ATOM 1356 C CA . MET A 1 166 ? 7.390 -0.909 -12.894 1.00 88.25 166 MET A CA 1
ATOM 1357 C C . MET A 1 166 ? 6.764 -0.904 -14.291 1.00 88.25 166 MET A C 1
ATOM 1359 O O . MET A 1 166 ? 5.987 -1.790 -14.648 1.00 88.25 166 MET A O 1
ATOM 1363 N N . ILE A 1 167 ? 7.158 0.053 -15.131 1.00 82.88 167 ILE A N 1
ATOM 1364 C CA . ILE A 1 167 ? 6.769 0.063 -16.556 1.00 82.88 167 ILE A CA 1
ATOM 1365 C C . ILE A 1 167 ? 7.711 -0.807 -17.409 1.00 82.88 167 ILE A C 1
ATOM 1367 O O . ILE A 1 167 ? 7.339 -1.258 -18.495 1.00 82.88 167 ILE A O 1
ATOM 1371 N N . GLN A 1 168 ? 8.923 -1.064 -16.920 1.00 79.44 168 GLN A N 1
ATOM 1372 C CA . GLN A 1 168 ? 9.908 -1.925 -17.569 1.00 79.44 168 GLN A CA 1
ATOM 1373 C C . GLN A 1 168 ? 9.916 -3.335 -16.953 1.00 79.44 168 GLN A C 1
ATOM 1375 O O . GLN A 1 168 ? 9.426 -3.509 -15.833 1.00 79.44 168 GLN A O 1
ATOM 1380 N N . PRO A 1 169 ? 10.459 -4.339 -17.666 1.00 81.19 169 PRO A N 1
ATOM 1381 C CA . PRO A 1 169 ? 10.751 -5.641 -17.081 1.00 81.19 169 PRO A CA 1
ATOM 1382 C C . PRO A 1 169 ? 11.692 -5.519 -15.879 1.00 81.19 169 PRO A C 1
ATOM 1384 O O . PRO A 1 169 ? 12.586 -4.675 -15.854 1.00 81.19 169 PRO A O 1
ATOM 1387 N N . PHE A 1 170 ? 11.499 -6.401 -14.910 1.00 84.31 170 PHE A N 1
ATOM 1388 C CA . PHE A 1 170 ? 12.325 -6.559 -13.726 1.00 84.31 170 PHE A CA 1
ATOM 1389 C C . PHE A 1 170 ? 12.740 -8.031 -13.661 1.00 84.31 170 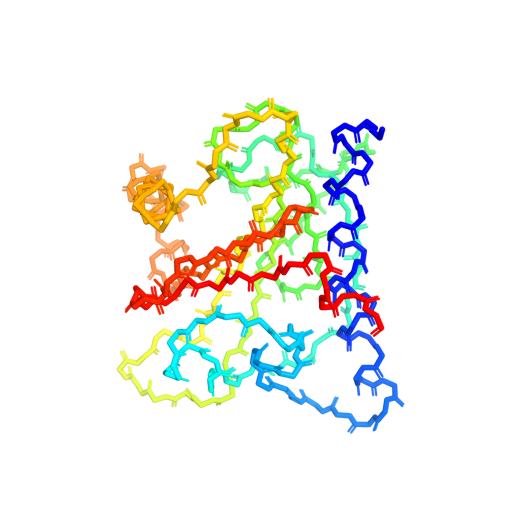PHE A C 1
ATOM 1391 O O . PHE A 1 170 ? 11.887 -8.909 -13.545 1.00 84.31 170 PHE A O 1
ATOM 1398 N N . GLY A 1 171 ? 14.033 -8.298 -13.852 1.00 79.56 171 GLY A N 1
ATOM 1399 C CA . GLY A 1 171 ? 14.560 -9.660 -13.997 1.00 79.56 171 GLY A CA 1
ATOM 1400 C C . GLY A 1 171 ? 15.020 -10.300 -12.690 1.00 79.56 171 GLY A C 1
ATOM 1401 O O . GLY A 1 171 ? 15.143 -11.523 -12.626 1.00 79.56 171 GLY A O 1
ATOM 1402 N N . ASP A 1 172 ? 15.262 -9.495 -11.656 1.00 86.06 172 ASP A N 1
ATOM 1403 C CA . ASP A 1 172 ? 15.859 -9.982 -10.418 1.00 86.06 172 ASP A CA 1
ATOM 1404 C C . ASP A 1 172 ? 14.820 -10.706 -9.542 1.00 86.06 172 ASP A C 1
ATOM 1406 O O . ASP A 1 172 ? 13.658 -10.295 -9.459 1.00 86.06 172 ASP A O 1
ATOM 1410 N N . PRO A 1 173 ? 15.207 -11.775 -8.831 1.00 87.88 173 PRO A N 1
ATOM 1411 C CA . PRO A 1 173 ? 14.342 -12.377 -7.829 1.00 87.88 173 PRO A CA 1
ATOM 1412 C C . PRO A 1 173 ? 14.183 -11.448 -6.614 1.00 87.88 173 PRO A C 1
ATOM 1414 O O . PRO A 1 173 ? 15.147 -10.862 -6.123 1.00 87.88 173 PRO A O 1
ATOM 1417 N N . ILE A 1 174 ? 12.965 -11.366 -6.070 1.00 91.81 174 ILE A N 1
ATOM 1418 C CA . ILE A 1 174 ? 12.684 -10.639 -4.824 1.00 91.81 174 ILE A CA 1
ATOM 1419 C C . ILE A 1 174 ? 12.659 -11.620 -3.652 1.00 91.81 174 ILE A C 1
ATOM 1421 O O . ILE A 1 174 ? 11.678 -12.333 -3.444 1.00 91.81 174 ILE A O 1
ATOM 1425 N N . SER A 1 175 ? 13.742 -11.643 -2.876 1.00 90.62 175 SER A N 1
ATOM 1426 C CA . SER A 1 175 ? 13.873 -12.449 -1.651 1.00 90.62 175 SER A CA 1
ATOM 1427 C C . SER A 1 175 ? 13.631 -11.653 -0.365 1.00 90.62 175 SER A C 1
ATOM 1429 O O . SER A 1 175 ? 13.469 -12.241 0.704 1.00 90.62 175 SER A O 1
ATOM 1431 N N . THR A 1 176 ? 13.575 -10.323 -0.453 1.00 93.50 176 THR A N 1
ATOM 1432 C CA . THR A 1 176 ? 13.344 -9.444 0.697 1.00 93.50 176 THR A CA 1
ATOM 1433 C C . THR A 1 176 ? 11.879 -9.501 1.126 1.00 93.50 176 THR A C 1
ATOM 1435 O O . THR A 1 176 ? 10.991 -9.266 0.299 1.00 93.50 176 THR A O 1
ATOM 1438 N N . PRO A 1 177 ? 11.585 -9.790 2.406 1.00 94.06 177 PRO A N 1
ATOM 1439 C CA . PRO A 1 177 ? 10.234 -9.680 2.932 1.00 94.06 177 PRO A CA 1
ATOM 1440 C C . PRO A 1 177 ? 9.668 -8.271 2.748 1.00 94.06 177 PRO A C 1
ATOM 1442 O O . PRO A 1 177 ? 10.397 -7.284 2.723 1.00 94.06 177 PRO A O 1
ATOM 1445 N N . ASP A 1 178 ? 8.349 -8.185 2.647 1.00 96.00 178 ASP A N 1
ATOM 1446 C CA . ASP A 1 178 ? 7.591 -6.930 2.592 1.00 96.00 178 ASP A CA 1
ATOM 1447 C C . ASP A 1 178 ? 7.875 -6.062 1.361 1.00 96.00 178 ASP A C 1
ATOM 1449 O O . ASP A 1 178 ? 7.528 -4.882 1.313 1.00 96.00 178 ASP A O 1
ATOM 1453 N N . CYS A 1 179 ? 8.457 -6.675 0.337 1.00 96.31 179 CYS A N 1
ATOM 1454 C CA . CYS A 1 179 ? 8.774 -6.066 -0.940 1.00 96.31 179 CYS A CA 1
ATOM 1455 C C . CYS A 1 179 ? 8.020 -6.813 -2.044 1.00 96.31 179 CYS A C 1
ATOM 1457 O O . CYS A 1 179 ? 8.141 -8.032 -2.169 1.00 96.31 179 CYS A O 1
ATOM 1459 N N . LEU A 1 180 ? 7.235 -6.081 -2.834 1.00 96.00 180 LEU A N 1
ATOM 1460 C CA . LEU A 1 180 ? 6.478 -6.600 -3.972 1.00 96.00 180 LEU A CA 1
ATOM 1461 C C . LEU A 1 180 ? 6.807 -5.798 -5.235 1.00 96.00 180 LEU A C 1
ATOM 1463 O O . LEU A 1 180 ? 6.962 -4.580 -5.171 1.00 96.00 180 LEU A O 1
ATOM 1467 N N . VAL A 1 181 ? 6.876 -6.463 -6.387 1.00 94.38 181 VAL A N 1
ATOM 1468 C CA . VAL A 1 181 ? 7.105 -5.826 -7.693 1.00 94.38 181 VAL A CA 1
ATOM 1469 C C . VAL A 1 181 ? 6.013 -6.218 -8.679 1.00 94.38 181 VAL A C 1
ATOM 1471 O O . VAL A 1 181 ? 5.821 -7.399 -8.966 1.00 94.38 181 VAL A O 1
ATOM 1474 N N . ILE A 1 182 ? 5.343 -5.214 -9.238 1.00 92.31 182 ILE A N 1
ATOM 1475 C CA . ILE A 1 182 ? 4.354 -5.340 -10.308 1.00 92.31 182 ILE A CA 1
ATOM 1476 C C . ILE A 1 182 ? 4.965 -4.744 -11.568 1.00 92.31 182 ILE A C 1
ATOM 1478 O O . ILE A 1 182 ? 5.363 -3.581 -11.585 1.00 92.31 182 ILE A O 1
ATOM 1482 N N . MET A 1 183 ? 5.024 -5.531 -12.633 1.00 89.38 183 MET A N 1
ATOM 1483 C CA . MET A 1 183 ? 5.558 -5.115 -13.923 1.00 89.38 183 MET A CA 1
ATOM 1484 C C . MET A 1 183 ? 4.451 -4.794 -14.917 1.00 89.38 183 MET A C 1
ATOM 1486 O O . MET A 1 183 ? 3.309 -5.232 -14.786 1.00 89.38 183 MET A O 1
ATOM 1490 N N . LYS A 1 184 ? 4.815 -4.100 -16.000 1.00 83.69 184 LYS A N 1
ATOM 1491 C CA . LYS A 1 184 ? 3.908 -3.800 -17.115 1.00 83.69 184 LYS A CA 1
ATOM 1492 C C . LYS A 1 184 ? 3.166 -5.036 -17.643 1.00 83.69 184 LYS A C 1
ATOM 1494 O O . LYS A 1 184 ? 1.998 -4.945 -18.009 1.00 83.69 184 LYS A O 1
ATOM 1499 N N . SER A 1 185 ? 3.837 -6.186 -17.691 1.00 82.56 185 SER A N 1
ATOM 1500 C CA . SER A 1 185 ? 3.258 -7.458 -18.139 1.00 82.56 185 SER A CA 1
ATOM 1501 C C . SER A 1 185 ? 2.100 -7.949 -17.264 1.00 82.56 185 SER A C 1
ATOM 1503 O O . SER A 1 185 ? 1.304 -8.752 -17.744 1.00 82.56 185 SER A O 1
ATOM 1505 N N . ASN A 1 186 ? 1.981 -7.458 -16.026 1.00 83.06 186 ASN A N 1
ATOM 1506 C CA . ASN A 1 186 ? 0.937 -7.837 -15.079 1.00 83.06 186 ASN A CA 1
ATOM 1507 C C . ASN A 1 186 ? -0.380 -7.061 -15.250 1.00 83.06 186 ASN A C 1
ATOM 1509 O O . ASN A 1 186 ? -1.381 -7.467 -14.670 1.00 83.06 186 ASN A O 1
ATOM 1513 N N . PHE A 1 187 ? -0.408 -5.983 -16.044 1.00 74.50 187 PHE A N 1
ATOM 1514 C CA . PHE A 1 187 ? -1.631 -5.206 -16.318 1.00 74.50 187 PHE A CA 1
ATOM 1515 C C . PHE A 1 187 ? -2.411 -5.692 -17.553 1.00 74.50 187 PHE A C 1
ATOM 1517 O O . PHE A 1 187 ? -3.242 -4.948 -18.070 1.00 74.50 187 PHE A O 1
ATOM 1524 N N . LYS A 1 188 ? -2.102 -6.888 -18.067 1.00 63.53 188 LYS A N 1
ATOM 1525 C CA . LYS A 1 188 ? -2.825 -7.499 -19.191 1.00 63.53 188 LYS A CA 1
ATOM 1526 C C . LYS A 1 188 ? -4.168 -8.081 -18.762 1.00 63.53 188 LYS A C 1
ATOM 1528 O O . LYS A 1 188 ? -4.246 -8.625 -17.636 1.00 63.53 188 LYS A O 1
#

Foldseek 3Di:
DDPLVQLQVVQVLLLVLLVVVVVVVDQKDFCCSSQPPKAADPVNRRFMWGGDREDEFEWQAAPVDPWTAGPVRHTDPQVVQRYWYQGHPPHPAAGIWGKTATPDDDVPDQRIAIEGEHEDDDDPDDADALVNQVVNQVVNVVCLCPDDPVSVVVPVSHHYAYEYEEADDYDYHHPDPSYIYHYVVSVD

Radius of gyration: 15.65 Å; chains: 1; bounding box: 38×38×41 Å

pLDDT: mean 89.29, std 9.63, range [54.97, 98.19]

Organism: NCBI:txid588596

Sequence (188 aa):
MYWQSWETFVANYDAFRTNLLIKCGKESARLSELYRGTHGTQSTLDIEVELKELSVCCAKQQFPCVELTDKKSNSIDWVKGENVIVNGTSALWEDAFVIRKKVQNNKKNKKYILILHQCKYYLSGMYYTAEDFNNKHRKNLLVSASTTKKLQNILFKRQHITVAFMIQPFGDPISTPDCLVIMKSNFK

Secondary structure (DSSP, 8-state):
--HHHHHHHHHHHHHHHHHHHHHTT-SEEEHHHHTTT-EE-HHHHT-EEE----EEEE-SSPSS-SSEE-TT--EE-GGGS-EEEEPPTT-SS-SEEEEEEBS---TTS-SEEEEEEEEE-PPTT-PPPHHHHHHHHHHHHHHHHHS-HHHHHHHHTEEEEEEEEESS---S---STTEEEEEGGGG-